Protein 7CSV (pdb70)

Secondary structure (DSSP, 8-state):
---------HHHHHIIIIIHHHT--HHHHHHHHTS-HHHHHHHHTTSSPPPHHHHHHHHHHHT--HHHHHHHHHHHHHHHHIIIIIHHHHHH-PPP--/-------HHHHHIIIIIHHHT--HHHHHHHHTS-HHHHHHHHTTSS---HHHHHHHHHHHT--HHHHHHHHHHHHHHHHHHHHHHHHHHH---GGG-

Solvent-accessible surface area: 10411 Å² total; per-residue (Å²): 162,113,134,59,73,210,56,87,6,0,0,59,42,0,68,62,102,24,9,128,121,83,136,23,55,43,38,35,0,2,158,22,0,118,31,66,38,79,29,0,61,42,0,13,158,64,122,109,29,6,59,16,47,9,0,12,25,0,5,85,19,10,91,40,68,21,42,75,0,21,62,37,28,6,68,58,29,5,0,50,16,29,77,78,63,0,114,96,0,57,151,43,2,145,45,38,176,106,172,28,105,203,62,77,6,0,0,62,41,1,67,57,100,22,11,134,117,77,138,24,58,31,42,33,0,1,165,26,0,119,30,68,40,79,27,2,46,46,2,3,142,66,138,119,35,7,62,16,38,7,0,14,26,1,5,81,20,17,105,41,68,23,43,75,0,20,63,42,29,6,75,58,30,14,3,50,18,17,54,78,73,1,149,96,0,54,151,52,2,94,24,35,111,74,169

Nearest PDB structures (foldseek):
  7csy-assembly1_A  TM=9.729E-01  e=1.820E-13  Pseudomonas aeruginosa PAO1
  6lb3-assembly2_B  TM=9.828E-01  e=5.283E-13  Pseudomonas aeruginosa PAO1
  6f8h-assembly2_C-3  TM=9.331E-01  e=4.931E-09  Pseudomonas putida
  6f8s-assembly1_C  TM=9.117E-01  e=4.931E-09  Pseudomonas putida
  3trb-assembly1_A  TM=9.508E-01  e=5.816E-08  Coxiella burnetii

B-factor: mean 18.98, std 7.93, range [6.44, 60.42]

InterPro domains:
  IPR001387 Cro/C1-type, helix-turn-helix domain [PF01381] (21-69)
  IPR001387 Cro/C1-type, helix-turn-helix domain [PS50943] (25-70)
  IPR001387 Cro/C1-type, helix-turn-helix domain [SM00530] (14-70)
  IPR010982 Lambda repressor-like, DNA-binding domain superfamily [G3DSA:1.10.260.40] (1-99)
  IPR010982 Lambda repressor-like, DNA-binding domain superfamily [SSF47413] (10-91)
  IPR013430 Toxin-antitoxin system, antidote protein, HigA [PTHR36924] (1-97)
  IPR013430 Toxin-antitoxin system, antidote protein, HigA [TIGR02607] (6-82)

Organism: Pseudomonas aeruginosa (strain ATCC 15692 / DSM 22644 / CIP 104116 / JCM 14847 / LMG 12228 / 1C / PRS 101 / PAO1) (NCBI:txid208964)

Foldseek 3Di:
DDDAADADQLLCCCVPVPCVVVVNDLCNLCVQLVHDSVVSVCRNVSNDAQDLSNLPSCCVVVVHHSVVRVVSRVSRVVRVVCVVCVVVVVVPDDDDDD/DAADADQLLNCCVPVPCVVVVNDLCNLCVQLVHDSVVSVCSNVSNDAQDLSNLPSVCVVVVHHSVVRVVSRVNNVVNNVCNVCVVVVVVPDDDPVND

Structure (mmCIF, N/CA/C/O backbone):
data_7CSV
#
_entry.id   7CSV
#
_cell.length_a   65.689
_cell.length_b   65.689
_cell.length_c   140.392
_cell.angle_alpha   90.000
_cell.angle_beta   90.000
_cell.angle_gamma   120.000
#
_symmetry.space_group_name_H-M   'P 65 2 2'
#
loop_
_entity.id
_entity.type
_entity.pdbx_description
1 polymer 'HTH cro/C1-type domain-containing protein'
2 water water
#
loop_
_atom_site.group_PDB
_atom_site.id
_atom_site.type_symbol
_atom_site.label_atom_id
_atom_site.label_alt_id
_atom_site.label_comp_id
_atom_site.label_asym_id
_atom_site.label_entity_id
_atom_site.label_seq_id
_atom_site.pdbx_PDB_ins_code
_atom_site.Cartn_x
_atom_site.Cartn_y
_atom_site.Cartn_z
_atom_site.occupancy
_atom_site.B_iso_or_equiv
_atom_site.auth_seq_id
_atom_site.auth_comp_id
_atom_site.auth_asym_id
_atom_site.auth_atom_id
_atom_site.pdbx_PDB_model_num
ATOM 1 N N . ALA A 1 2 ? -24.99249 5.32093 -26.03737 1.000 30.37127 2 ALA A N 1
ATOM 2 C CA . ALA A 1 2 ? -24.48182 4.25341 -25.18438 1.000 35.01985 2 ALA A CA 1
ATOM 3 C C . ALA A 1 2 ? -25.54374 3.83166 -24.16477 1.000 32.01957 2 ALA A C 1
ATOM 4 O O . ALA A 1 2 ? -26.20427 4.67337 -23.55415 1.000 34.79317 2 ALA A O 1
ATOM 6 N N . THR A 1 3 ? -25.70014 2.52383 -23.99333 1.000 29.88648 3 THR A N 1
ATOM 7 C CA . THR A 1 3 ? -26.75790 1.95329 -23.17298 1.000 30.66734 3 THR A CA 1
ATOM 8 C C . THR A 1 3 ? -26.28580 1.77899 -21.72614 1.000 28.49444 3 THR A C 1
ATOM 9 O O . THR A 1 3 ? -25.08810 1.70084 -21.44559 1.000 29.75489 3 THR A O 1
ATOM 13 N N . ASN A 1 4 ? -27.25046 1.75208 -20.80437 1.000 25.48485 4 ASN A N 1
ATOM 14 C CA . ASN A 1 4 ? -26.96267 1.51629 -19.39484 1.000 28.31696 4 ASN A CA 1
ATOM 15 C C . ASN A 1 4 ? -26.41695 0.10591 -19.17948 1.000 28.84597 4 ASN A C 1
ATOM 16 O O . ASN A 1 4 ? -26.56162 -0.78399 -20.02125 1.000 21.61917 4 ASN A O 1
ATOM 21 N N . GLY A 1 5 ? -25.78453 -0.09882 -18.02214 1.000 18.79332 5 GLY A N 1
ATOM 22 C CA . GLY A 1 5 ? -25.26740 -1.41886 -17.70974 1.000 17.57721 5 GLY A CA 1
ATOM 23 C C . GLY A 1 5 ? -25.05282 -1.56844 -16.22032 1.000 18.79988 5 GLY A C 1
ATOM 24 O O . GLY A 1 5 ? -25.09051 -0.59507 -15.46445 1.000 19.71758 5 GLY A O 1
ATOM 25 N N . MET A 1 6 ? -24.83796 -2.81309 -15.79804 1.000 16.30387 6 MET A N 1
ATOM 26 C CA . MET A 1 6 ? -24.58156 -3.13879 -14.39691 1.000 13.13701 6 MET A CA 1
ATOM 27 C C . MET A 1 6 ? -23.30982 -3.96357 -14.28663 1.000 14.32958 6 MET A C 1
ATOM 28 O O . MET A 1 6 ? -23.16694 -4.98511 -14.96761 1.000 20.14279 6 MET A O 1
ATOM 33 N N . ARG A 1 7 ? -22.39620 -3.53379 -13.42623 1.000 15.45325 7 ARG A N 1
ATOM 34 C CA . ARG A 1 7 ? -21.22742 -4.32856 -13.11719 1.000 17.10226 7 ARG A CA 1
ATOM 35 C C . ARG A 1 7 ? -21.29157 -4.73247 -11.64685 1.000 17.60023 7 ARG A C 1
ATOM 36 O O . ARG A 1 7 ? -21.54390 -3.87814 -10.78609 1.000 19.96052 7 ARG A O 1
ATOM 44 N N . PRO A 1 8 ? -21.09495 -6.00749 -11.32550 1.000 14.75219 8 PRO A N 1
ATOM 45 C CA . PRO A 1 8 ? -21.31624 -6.47411 -9.95064 1.000 14.60677 8 PRO A CA 1
ATOM 46 C C . PRO A 1 8 ? -20.16175 -6.14177 -9.01708 1.000 15.41288 8 PRO A C 1
ATOM 47 O O . PRO A 1 8 ? -18.98554 -6.25795 -9.36911 1.000 17.99940 8 PRO A O 1
ATOM 51 N N . ILE A 1 9 ? -20.51217 -5.72712 -7.80254 1.000 15.63518 9 ILE A N 1
ATOM 52 C CA . ILE A 1 9 ? -19.55630 -5.58160 -6.71570 1.000 17.58070 9 ILE A CA 1
ATOM 53 C C . ILE A 1 9 ? -20.02563 -6.48438 -5.59179 1.000 14.63502 9 ILE A C 1
ATOM 54 O O . ILE A 1 9 ? -21.08516 -6.24366 -5.00399 1.000 16.80559 9 ILE A O 1
ATOM 59 N N . HIS A 1 10 ? -19.24108 -7.50534 -5.28943 1.000 15.03095 10 HIS A N 1
ATOM 60 C CA . HIS A 1 10 ? -19.63932 -8.43528 -4.24367 1.000 16.66020 10 HIS A CA 1
ATOM 61 C C . HIS A 1 10 ? -19.57484 -7.77368 -2.86845 1.000 14.22909 10 HIS A C 1
ATOM 62 O O . HIS A 1 10 ? -18.63117 -7.03239 -2.57391 1.000 15.67182 10 HIS A O 1
ATOM 69 N N . PRO A 1 11 ? -20.56204 -8.02671 -2.00367 1.000 12.59902 11 PRO A N 1
ATOM 70 C CA . PRO A 1 11 ? -20.51205 -7.46789 -0.64676 1.000 13.14920 11 PRO A CA 1
ATOM 71 C C . PRO A 1 11 ? -19.24684 -7.82202 0.10313 1.000 13.55622 11 PRO A C 1
ATOM 72 O O . PRO A 1 11 ? -18.82036 -7.04882 0.96625 1.000 13.92378 11 PRO A O 1
ATOM 76 N N . GLY A 1 12 ? -18.65184 -8.98053 -0.17709 1.000 12.92886 12 GLY A N 1
ATOM 77 C CA . GLY A 1 12 ? -17.43721 -9.36571 0.52112 1.000 13.60413 12 GLY A CA 1
ATOM 78 C C . GLY A 1 12 ? -16.27544 -8.44428 0.22758 1.000 17.46161 12 GLY A C 1
ATOM 79 O O . GLY A 1 12 ? -15.38489 -8.27496 1.06278 1.000 15.38831 12 GLY A O 1
ATOM 80 N N . GLU A 1 13 ? -16.27566 -7.81974 -0.95055 1.000 14.83205 13 GLU A N 1
ATOM 81 C CA . GLU A 1 13 ? -15.24352 -6.83786 -1.25839 1.000 16.29119 13 GLU A CA 1
ATOM 82 C C . GLU A 1 13 ? -15.33294 -5.63413 -0.32797 1.000 15.81268 13 GLU A C 1
ATOM 83 O O . GLU A 1 13 ? -14.30856 -5.13270 0.15453 1.000 15.21105 13 GLU A O 1
ATOM 89 N N . ILE A 1 14 ? -16.55069 -5.15695 -0.06425 1.000 12.74606 14 ILE A N 1
ATOM 90 C CA . ILE A 1 14 ? -16.73433 -4.04783 0.86392 1.000 14.80936 14 ILE A CA 1
ATOM 91 C C . ILE A 1 14 ? -16.43058 -4.48423 2.29169 1.000 13.81746 14 ILE A C 1
ATOM 92 O O . ILE A 1 14 ? -15.85724 -3.71761 3.07812 1.000 13.59053 14 ILE A O 1
ATOM 97 N N . LEU A 1 15 ? -16.81065 -5.71360 2.65488 1.000 13.47608 15 LEU A N 1
ATOM 98 C CA . LEU A 1 15 ? -16.46703 -6.22333 3.98112 1.000 13.10023 15 LEU A CA 1
ATOM 99 C C . LEU A 1 15 ? -14.95605 -6.25036 4.17138 1.000 13.04584 15 LEU A C 1
ATOM 100 O O . LEU A 1 15 ? -14.43713 -5.77087 5.19266 1.000 12.78805 15 LEU A O 1
ATOM 105 N N . ARG A 1 16 ? -14.23706 -6.79497 3.17773 1.000 12.69726 16 ARG A N 1
ATOM 106 C CA . ARG A 1 16 ? -12.77708 -6.85490 3.22590 1.000 14.01124 16 ARG A CA 1
ATOM 107 C C . ARG A 1 16 ? -12.17877 -5.45764 3.34340 1.000 16.47380 16 ARG A C 1
ATOM 108 O O . ARG A 1 16 ? -11.35813 -5.19011 4.22244 1.000 14.78712 16 ARG A O 1
ATOM 116 N N . ASP A 1 17 ? -12.56572 -4.55807 2.43976 1.000 13.74364 17 ASP A N 1
ATOM 117 C CA . ASP A 1 17 ? -11.86025 -3.29172 2.27664 1.000 18.97100 17 ASP A CA 1
ATOM 118 C C . ASP A 1 17 ? -12.22451 -2.27665 3.35013 1.000 19.18014 17 ASP A C 1
ATOM 119 O O . ASP A 1 17 ? -11.34173 -1.57980 3.86053 1.000 22.16491 17 ASP A O 1
ATOM 124 N N . GLU A 1 18 ? -13.51505 -2.14159 3.68188 1.000 15.80849 18 GLU A N 1
ATOM 125 C CA . GLU A 1 18 ? -13.96254 -1.06550 4.55211 1.000 16.36755 18 GLU A CA 1
ATOM 126 C C . GLU A 1 18 ? -14.11529 -1.49146 5.99940 1.000 15.60467 18 GLU A C 1
ATOM 127 O O . GLU A 1 18 ? -14.36043 -0.63511 6.85616 1.000 16.23637 18 GLU A O 1
ATOM 133 N N . PHE A 1 19 ? -14.00465 -2.78386 6.28993 1.000 14.40822 19 PHE A N 1
ATOM 134 C CA . PHE A 1 19 ? -14.20089 -3.22712 7.66436 1.000 16.22239 19 PHE A CA 1
ATOM 135 C C . PHE A 1 19 ? -13.03988 -4.09082 8.14465 1.000 14.83477 19 PHE A C 1
ATOM 136 O O . PHE A 1 19 ? -12.38178 -3.73851 9.12911 1.000 19.02735 19 PHE A O 1
ATOM 144 N N . LEU A 1 20 ? -12.77146 -5.21323 7.47534 1.000 14.26344 20 LEU A N 1
ATOM 145 C CA . LEU A 1 20 ? -11.69855 -6.09563 7.93929 1.000 16.10444 20 LEU A CA 1
ATOM 146 C C . LEU A 1 20 ? -10.34504 -5.40214 7.87111 1.000 18.30200 20 LEU A C 1
ATOM 147 O O . LEU A 1 20 ? -9.56687 -5.43771 8.83192 1.000 21.67723 20 LEU A O 1
ATOM 152 N N . MET A 1 21 ? -10.04525 -4.75530 6.74072 1.000 18.32434 21 MET A N 1
ATOM 153 C CA . MET A 1 21 ? -8.77289 -4.05011 6.63266 1.000 19.18025 21 MET A CA 1
ATOM 154 C C . MET A 1 21 ? -8.76227 -2.77310 7.45931 1.000 20.87359 21 MET A C 1
ATOM 155 O O . MET A 1 21 ? -7.70339 -2.36035 7.94454 1.000 25.94245 21 MET A O 1
ATOM 160 N N . GLU A 1 22 ? -9.91656 -2.12657 7.61998 1.000 16.59663 22 GLU A N 1
ATOM 161 C CA . GLU A 1 22 ? -9.95786 -0.89045 8.38606 1.000 21.87672 22 GLU A CA 1
ATOM 162 C C . GLU A 1 22 ? -9.62687 -1.14830 9.84594 1.000 23.63385 22 GLU A C 1
ATOM 163 O O . GLU A 1 22 ? -8.85337 -0.40177 10.45320 1.000 29.59791 22 GLU A O 1
ATOM 169 N N . PHE A 1 23 ? -10.19092 -2.20724 10.42034 1.000 22.28213 23 PHE A N 1
ATOM 170 C CA . PHE A 1 23 ? -9.99156 -2.52136 11.82814 1.000 23.38834 23 PHE A CA 1
ATOM 171 C C . PHE A 1 23 ? -8.93603 -3.59259 12.06958 1.000 23.89494 23 PHE A C 1
ATOM 172 O O . PHE A 1 23 ? -8.75439 -4.00716 13.22180 1.000 27.37443 23 PHE A O 1
ATOM 180 N N . ASP A 1 24 ? -8.25535 -4.06233 11.02113 1.000 20.81696 24 ASP A N 1
ATOM 181 C CA . ASP A 1 24 ? -7.21927 -5.09554 11.13741 1.000 27.03830 24 ASP A CA 1
ATOM 182 C C . ASP A 1 24 ? -7.78496 -6.39374 11.71495 1.000 27.59448 24 ASP A C 1
ATOM 183 O O . ASP A 1 24 ? -7.16716 -7.04412 12.56060 1.000 30.93418 24 ASP A O 1
ATOM 188 N N . ILE A 1 25 ? -8.96802 -6.78226 11.25259 1.000 21.29121 25 ILE A N 1
ATOM 189 C CA . ILE A 1 25 ? -9.61363 -8.01601 11.68352 1.000 22.11867 25 ILE A CA 1
ATOM 190 C C . ILE A 1 25 ? -9.48156 -9.06048 10.58591 1.000 21.64225 25 ILE A C 1
ATOM 191 O O . ILE A 1 25 ? -9.82045 -8.80447 9.42275 1.000 21.62653 25 ILE A O 1
ATOM 196 N N . SER A 1 26 ? -9.00433 -10.24504 10.95449 1.000 20.28132 26 SER A N 1
ATOM 197 C CA . SER A 1 26 ? -8.97000 -11.35700 10.03142 1.000 18.55200 26 SER A CA 1
ATOM 198 C C . SER A 1 26 ? -10.37275 -11.93182 9.84416 1.000 18.08846 26 SER A C 1
ATOM 199 O O . SER A 1 26 ? -11.23602 -11.78286 10.71415 1.000 17.76687 26 SER A O 1
ATOM 202 N N . PRO A 1 27 ? -10.62328 -12.59911 8.71553 1.000 16.98037 27 PRO A N 1
ATOM 203 C CA . PRO A 1 27 ? -11.92943 -13.25321 8.54447 1.000 17.19003 27 PRO A CA 1
ATOM 204 C C . PRO A 1 27 ? -12.23603 -14.25196 9.64560 1.000 20.45718 27 PRO A C 1
ATOM 205 O O . PRO A 1 27 ? -13.38190 -14.32663 10.10787 1.000 15.63707 27 PRO A O 1
ATOM 209 N N . ALA A 1 28 ? -11.22814 -15.00907 10.09001 1.000 23.21694 28 ALA A N 1
ATOM 210 C CA . ALA A 1 28 ? -11.43417 -15.97341 11.16754 1.000 25.17532 28 ALA A CA 1
ATOM 211 C C . ALA A 1 28 ? -11.79108 -15.28284 12.47572 1.000 21.28262 28 ALA A C 1
ATOM 212 O O . ALA A 1 28 ? -12.67489 -15.75057 13.20803 1.000 24.10166 28 ALA A O 1
ATOM 214 N N . ALA A 1 29 ? -11.10748 -14.17877 12.79730 1.000 16.92356 29 ALA A N 1
ATOM 215 C CA . ALA A 1 29 ? -11.44019 -13.42216 13.99808 1.000 20.93015 29 ALA A CA 1
ATOM 216 C C . ALA A 1 29 ? -12.85074 -12.85858 13.91427 1.000 20.23181 29 ALA A C 1
ATOM 217 O O . ALA A 1 29 ? -13.55687 -12.77344 14.92754 1.000 20.33930 29 ALA A O 1
ATOM 219 N N . LEU A 1 30 ? -13.27754 -12.46224 12.70899 1.000 16.20685 30 LEU A N 1
ATOM 220 C CA . LEU A 1 30 ? -14.64923 -11.99939 12.54067 1.000 15.40894 30 LEU A CA 1
ATOM 221 C C . LEU A 1 30 ? -15.63855 -13.13486 12.75963 1.000 13.69767 30 LEU A C 1
ATOM 222 O O . LEU A 1 30 ? -16.66154 -12.94952 13.42647 1.000 15.19088 30 LEU A O 1
ATOM 227 N N . ALA A 1 31 ? -15.34526 -14.32495 12.22237 1.000 14.34156 31 ALA A N 1
ATOM 228 C CA . ALA A 1 31 ? -16.24804 -15.45653 12.41732 1.000 13.60528 31 ALA A CA 1
ATOM 229 C C . ALA A 1 31 ? -16.40854 -15.78725 13.89473 1.000 17.61559 31 ALA A C 1
ATOM 230 O O . ALA A 1 31 ? -17.52353 -16.04316 14.36305 1.000 15.12246 31 ALA A O 1
ATOM 232 N N . ARG A 1 32 ? -15.30445 -15.77150 14.64379 1.000 16.75319 32 ARG A N 1
ATOM 233 C CA . ARG A 1 32 ? -15.36751 -16.05789 16.07504 1.000 17.58060 32 ARG A CA 1
ATOM 234 C C . ARG A 1 32 ? -16.19949 -15.02228 16.81750 1.000 16.14698 32 ARG A C 1
ATOM 235 O O . ARG A 1 32 ? -16.88160 -15.35790 17.80202 1.000 17.50387 32 ARG A O 1
ATOM 243 N N . ALA A 1 33 ? -16.16117 -13.76580 16.36310 1.000 13.12056 33 ALA A N 1
ATOM 244 C CA . ALA A 1 33 ? -16.92056 -12.70662 17.01459 1.000 12.56387 33 ALA A CA 1
ATOM 245 C C . ALA A 1 33 ? -18.39424 -12.77996 16.66116 1.000 12.21924 33 ALA A C 1
ATOM 246 O O . ALA A 1 33 ? -19.25470 -12.46457 17.49088 1.000 12.73565 33 ALA A O 1
ATOM 248 N N . LEU A 1 34 ? -18.70945 -13.15991 15.42165 1.000 12.90831 34 LEU A N 1
ATOM 249 C CA . LEU A 1 34 ? -20.10526 -13.28920 15.03642 1.000 12.52053 34 LEU A CA 1
ATOM 250 C C . LEU A 1 34 ? -20.73792 -14.59413 15.49040 1.000 13.95672 34 LEU A C 1
ATOM 251 O O . LEU A 1 34 ? -21.95823 -14.74754 15.34406 1.000 14.35277 34 LEU A O 1
ATOM 256 N N . LYS A 1 35 ? -19.94436 -15.53674 16.00688 1.000 11.42268 35 LYS A N 1
ATOM 257 C CA . LYS A 1 35 ? -20.42860 -16.86148 16.38966 1.000 15.58357 35 LYS A CA 1
ATOM 258 C C . LYS A 1 35 ? -20.96457 -17.62191 15.17394 1.000 13.85986 35 LYS A C 1
ATOM 259 O O . LYS A 1 35 ? -22.02752 -18.24246 15.21073 1.000 17.07936 35 LYS A O 1
ATOM 265 N N . VAL A 1 36 ? -20.20497 -17.56616 14.08095 1.000 15.31074 36 VAL A N 1
ATOM 266 C CA . VAL A 1 36 ? -20.46998 -18.34472 12.87933 1.000 16.81205 36 VAL A CA 1
ATOM 267 C C . VAL A 1 36 ? -19.20621 -19.12018 12.53346 1.000 17.84328 36 VAL A C 1
ATOM 268 O O . VAL A 1 36 ? -18.10899 -18.81181 13.00749 1.000 20.64694 36 VAL A O 1
ATOM 272 N N . SER A 1 37 ? -19.37801 -20.15588 11.71706 1.000 18.05975 37 SER A N 1
ATOM 273 C CA . SER A 1 37 ? -18.23696 -20.94723 11.27772 1.000 20.75517 37 SER A CA 1
ATOM 274 C C . SER A 1 37 ? -17.31009 -20.10711 10.40954 1.000 25.70679 37 SER A C 1
ATOM 275 O O . SER A 1 37 ? -17.76137 -19.26262 9.63170 1.000 23.93427 37 SER A O 1
ATOM 278 N N . ALA A 1 38 ? -16.00396 -20.34046 10.54742 1.000 21.54520 38 ALA A N 1
ATOM 279 C CA . ALA A 1 38 ? -15.03792 -19.57708 9.76100 1.000 20.73233 38 ALA A CA 1
ATOM 280 C C . ALA A 1 38 ? -15.23916 -19.72409 8.25787 1.000 22.89661 38 ALA A C 1
ATOM 281 O O . ALA A 1 38 ? -15.09256 -18.71214 7.54905 1.000 20.60606 38 ALA A O 1
ATOM 283 N N . PRO A 1 39 ? -15.55850 -20.90402 7.70661 1.000 26.00751 39 PRO A N 1
ATOM 284 C CA . PRO A 1 39 ? -15.85768 -20.95579 6.26761 1.000 24.59692 39 PRO A CA 1
ATOM 285 C C . PRO A 1 39 ? -17.04031 -20.08839 5.86976 1.000 24.48744 39 PRO A C 1
ATOM 286 O O . PRO A 1 39 ? -17.08921 -19.62843 4.72265 1.000 25.37944 39 PRO A O 1
ATOM 290 N N . THR A 1 40 ? -17.98657 -19.83254 6.78064 1.000 21.69494 40 THR A N 1
ATOM 291 C CA . THR A 1 40 ? -19.08393 -18.92066 6.46200 1.000 22.07433 40 THR A CA 1
ATOM 292 C C . THR A 1 40 ? -18.54661 -17.54577 6.08140 1.000 20.34964 40 THR A C 1
ATOM 293 O O . THR A 1 40 ? -18.86768 -17.01229 5.01221 1.000 24.41801 40 THR A O 1
ATOM 297 N N . VAL A 1 41 ? -17.69332 -16.97168 6.92971 1.000 17.81433 41 VAL A N 1
ATOM 298 C CA . VAL A 1 41 ? -17.09192 -15.68396 6.60875 1.000 15.63238 41 VAL A CA 1
ATOM 299 C C . VAL A 1 41 ? -16.09247 -15.82907 5.46901 1.000 14.43832 41 VAL A C 1
ATOM 300 O O . VAL A 1 41 ? -15.98332 -14.95009 4.60524 1.000 15.86225 41 VAL A O 1
ATOM 304 N N . ASN A 1 42 ? -15.33444 -16.92899 5.45727 1.000 17.21848 42 ASN A N 1
ATOM 305 C CA . ASN A 1 42 ? -14.35364 -17.13340 4.39495 1.000 15.83527 42 ASN A CA 1
ATOM 306 C C . ASN A 1 42 ? -15.01864 -17.11730 3.02427 1.000 18.01643 42 ASN A C 1
ATOM 307 O O . ASN A 1 42 ? -14.49735 -16.50465 2.08588 1.000 18.93491 42 ASN A O 1
ATOM 312 N N . ASP A 1 43 ? -16.16372 -17.79530 2.88802 1.000 18.44044 43 ASP A N 1
ATOM 313 C CA . ASP A 1 43 ? -16.85677 -17.83134 1.59984 1.000 17.09793 43 ASP A CA 1
ATOM 314 C C . ASP A 1 43 ? -17.26132 -16.42839 1.14675 1.000 18.92224 43 ASP A C 1
ATOM 315 O O . ASP A 1 43 ? -17.15743 -16.09644 -0.03886 1.000 17.68296 43 ASP A O 1
ATOM 320 N N . ILE A 1 44 ? -17.73310 -15.59163 2.07421 1.000 12.20390 44 ILE A N 1
ATOM 321 C CA . ILE A 1 44 ? -18.19563 -14.25451 1.70526 1.000 14.40137 44 ILE A CA 1
ATOM 322 C C . ILE A 1 44 ? -17.02993 -13.39075 1.22957 1.000 16.71865 44 ILE A C 1
ATOM 323 O O . ILE A 1 44 ? -17.12007 -12.71769 0.20049 1.000 13.41343 44 ILE A O 1
ATOM 328 N N . VAL A 1 45 ? -15.92296 -13.37817 1.97696 1.000 14.03399 45 VAL A N 1
ATOM 329 C CA . VAL A 1 45 ? -14.81512 -12.51587 1.58250 1.000 15.79090 45 VAL A CA 1
ATOM 330 C C . VAL A 1 45 ? -14.15903 -13.02160 0.30957 1.000 16.86724 45 VAL A C 1
ATOM 331 O O . VAL A 1 45 ? -13.54725 -12.23557 -0.41585 1.000 19.23489 45 VAL A O 1
ATOM 335 N N . ARG A 1 46 ? -14.26690 -14.31546 0.02885 1.000 15.54043 46 ARG A N 1
ATOM 336 C CA . ARG A 1 46 ? -13.80224 -14.88171 -1.23255 1.000 13.91133 46 ARG A CA 1
ATOM 337 C C . ARG A 1 46 ? -14.80731 -14.69202 -2.35770 1.000 18.43611 46 ARG A C 1
ATOM 338 O O . ARG A 1 46 ? -14.54702 -15.14775 -3.48407 1.000 16.68366 46 ARG A O 1
ATOM 346 N N . GLU A 1 47 ? -15.94657 -14.04826 -2.07342 1.000 15.02035 47 GLU A N 1
ATOM 347 C CA . GLU A 1 47 ? -16.98239 -13.77642 -3.07518 1.000 14.22639 47 GLU A CA 1
ATOM 348 C C . GLU A 1 47 ? -17.60105 -15.06916 -3.61573 1.000 13.81590 47 GLU A C 1
ATOM 349 O O . GLU A 1 47 ? -18.00338 -15.14618 -4.78197 1.000 16.37936 47 GLU A O 1
ATOM 355 N N . GLN A 1 48 ? -17.70459 -16.07949 -2.74830 1.000 13.56028 48 GLN A N 1
ATOM 356 C CA . GLN A 1 48 ? -18.26542 -17.38666 -3.06504 1.000 15.02934 48 GLN A CA 1
ATOM 357 C C . GLN A 1 48 ? -19.57574 -17.63961 -2.34302 1.000 17.86657 48 GLN A C 1
ATOM 358 O O . GLN A 1 48 ? -20.09154 -18.76120 -2.38739 1.000 17.86618 48 GLN A O 1
ATOM 364 N N . ARG A 1 49 ? -20.11367 -16.63255 -1.66733 1.000 13.05098 49 ARG A N 1
ATOM 365 C CA . ARG A 1 49 ? -21.36940 -16.78410 -0.95438 1.000 14.50393 49 ARG A CA 1
ATOM 366 C C . ARG A 1 49 ? -21.91962 -15.39209 -0.70065 1.000 13.28208 49 ARG A C 1
ATOM 367 O O . ARG A 1 49 ? -21.15115 -14.45826 -0.46541 1.000 15.20253 49 ARG A O 1
ATOM 375 N N . GLY A 1 50 ? -23.24309 -15.25388 -0.77427 1.000 11.82280 50 GLY A N 1
ATOM 376 C CA . GLY A 1 50 ? -23.86403 -13.97883 -0.46738 1.000 14.37419 50 GLY A CA 1
ATOM 377 C C . GLY A 1 50 ? -24.13775 -13.78871 1.01634 1.000 15.36565 50 GLY A C 1
ATOM 378 O O . GLY A 1 50 ? -23.95195 -14.69230 1.83832 1.000 13.83797 50 GLY A O 1
ATOM 379 N N . ILE A 1 51 ? -24.57985 -12.57504 1.34881 1.000 11.19903 51 ILE A N 1
ATOM 380 C CA . ILE A 1 51 ? -24.99217 -12.22250 2.70739 1.000 11.31367 51 ILE A CA 1
ATOM 381 C C . ILE A 1 51 ? -26.43745 -12.64788 2.90418 1.000 10.97100 51 ILE A C 1
ATOM 382 O O . ILE A 1 51 ? -27.34074 -12.13946 2.22921 1.000 10.88577 51 ILE A O 1
ATOM 387 N N . SER A 1 52 ? -26.66038 -13.56173 3.83965 1.000 10.79713 52 SER A N 1
ATOM 388 C CA . SER A 1 52 ? -28.00451 -13.92037 4.25126 1.000 10.07010 52 SER A CA 1
ATOM 389 C C . SER A 1 52 ? -28.56324 -12.87877 5.22319 1.000 12.73717 52 SER A C 1
ATOM 390 O O . SER A 1 52 ? -27.83245 -12.07516 5.80862 1.000 8.68344 52 SER A O 1
ATOM 393 N N . ALA A 1 53 ? -29.88360 -12.92572 5.41647 1.000 9.73559 53 ALA A N 1
ATOM 394 C CA . ALA A 1 53 ? -30.51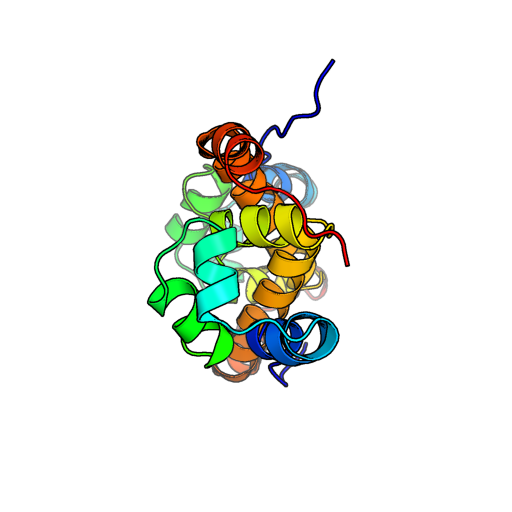057 -12.02648 6.38132 1.000 9.28056 53 ALA A CA 1
ATOM 395 C C . ALA A 1 53 ? -29.90088 -12.19928 7.76050 1.000 10.09692 53 ALA A C 1
ATOM 396 O O . ALA A 1 53 ? -29.61330 -11.21266 8.44157 1.000 9.52122 53 ALA A O 1
ATOM 398 N N . ASP A 1 54 ? -29.71524 -13.44985 8.19125 1.000 10.15541 54 ASP A N 1
ATOM 399 C CA . ASP A 1 54 ? -29.14042 -13.70253 9.51042 1.000 11.23028 54 ASP A CA 1
ATOM 400 C C . ASP A 1 54 ? -27.74062 -13.11618 9.59750 1.000 9.26538 54 ASP A C 1
ATOM 401 O O . ASP A 1 54 ? -27.40330 -12.44681 10.57532 1.000 10.26155 54 ASP A O 1
ATOM 406 N N . MET A 1 55 ? -26.94401 -13.28285 8.53381 1.000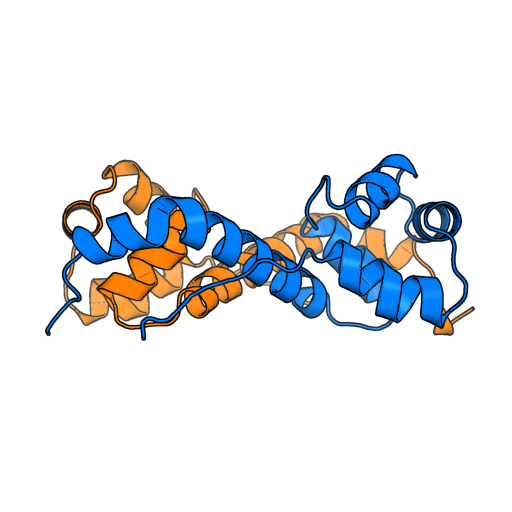 8.87172 55 MET A N 1
ATOM 407 C CA . MET A 1 55 ? -25.59069 -12.73444 8.52939 1.000 10.11226 55 MET A CA 1
ATOM 408 C C . MET A 1 55 ? -25.60286 -11.21286 8.52091 1.000 9.20378 55 MET A C 1
ATOM 409 O O . MET A 1 55 ? -24.71727 -10.58334 9.10472 1.000 11.12349 55 MET A O 1
ATOM 414 N N . ALA A 1 56 ? -26.57728 -10.60290 7.83341 1.000 9.53953 56 ALA A N 1
ATOM 415 C CA . ALA A 1 56 ? -26.66991 -9.14549 7.81488 1.000 6.55601 56 ALA A CA 1
ATOM 416 C C . ALA A 1 56 ? -26.95831 -8.59582 9.19716 1.000 9.70287 56 ALA A C 1
ATOM 417 O O . ALA A 1 56 ? -26.44629 -7.53428 9.57647 1.000 10.31972 56 ALA A O 1
ATOM 419 N N . ILE A 1 57 ? -27.81420 -9.28223 9.94871 1.000 8.34271 57 ILE A N 1
ATOM 420 C CA . ILE A 1 57 ? -28.08416 -8.85203 11.32174 1.000 9.47462 57 ILE A CA 1
ATOM 421 C C . ILE A 1 57 ? -26.82599 -8.98095 12.17758 1.000 9.96480 57 ILE A C 1
ATOM 422 O O . ILE A 1 57 ? -26.50839 -8.08840 12.97530 1.000 9.86634 57 ILE A O 1
ATOM 427 N N . ARG A 1 58 ? -26.07099 -10.07017 12.00154 1.000 8.92284 58 ARG A N 1
ATOM 428 C CA . ARG A 1 58 ? -24.83309 -10.25001 12.75625 1.000 9.48418 58 ARG A CA 1
ATOM 429 C C . ARG A 1 58 ? -23.80950 -9.17659 12.41146 1.000 8.95485 58 ARG A C 1
ATOM 430 O O . ARG A 1 58 ? -23.18358 -8.59598 13.30195 1.000 9.16145 58 ARG A O 1
ATOM 438 N N . LEU A 1 59 ? -23.62329 -8.89199 11.12173 1.000 8.54866 59 LEU A N 1
ATOM 439 C CA . LEU A 1 59 ? -22.65059 -7.88013 10.73239 1.000 8.95339 59 LEU A CA 1
ATOM 440 C C . LEU A 1 59 ? -23.07479 -6.49766 11.19773 1.000 12.25738 59 LEU A C 1
ATOM 441 O O . LEU A 1 59 ? -22.23802 -5.69842 11.63599 1.000 14.03497 59 LEU A O 1
ATOM 446 N N . GLY A 1 60 ? -24.36649 -6.18583 11.09185 1.000 10.24909 60 GLY A N 1
ATOM 447 C CA . GLY A 1 60 ? -24.83932 -4.90691 11.59844 1.000 10.21952 60 GLY A CA 1
ATOM 448 C C . GLY A 1 60 ? -24.57371 -4.76129 13.08335 1.000 12.16936 60 GLY A C 1
ATOM 449 O O . GLY A 1 60 ? -24.09689 -3.72091 13.54005 1.000 12.74807 60 GLY A O 1
ATOM 450 N N . ARG A 1 61 ? -24.87409 -5.81721 13.85393 1.000 11.85423 61 ARG A N 1
ATOM 451 C CA . ARG A 1 61 ? -24.61890 -5.80688 15.29085 1.000 12.82064 61 ARG A CA 1
ATOM 452 C C . ARG A 1 61 ? -23.13928 -5.61499 15.59290 1.000 12.98030 61 ARG A C 1
ATOM 453 O O . ARG A 1 61 ? -22.76927 -4.84240 16.48722 1.000 15.11693 61 ARG A O 1
ATOM 461 N N . TYR A 1 62 ? -22.27695 -6.32168 14.87111 1.000 9.95939 62 TYR A N 1
ATOM 462 C CA . TYR A 1 62 ? -20.85528 -6.27936 15.19054 1.000 12.67580 62 TYR A CA 1
ATOM 463 C C . TYR A 1 62 ? -20.23718 -4.94233 14.80041 1.000 12.65818 62 TYR A C 1
ATOM 464 O O . TYR A 1 62 ? -19.45965 -4.35989 15.56145 1.000 13.80702 62 TYR A O 1
ATOM 473 N N . PHE A 1 63 ? -20.55159 -4.44741 13.60598 1.000 9.76776 63 PHE A N 1
ATOM 474 C CA . PHE A 1 63 ? -19.86343 -3.28124 13.06962 1.000 13.45801 63 PHE A CA 1
ATOM 475 C C . PHE A 1 63 ? -20.63183 -1.96827 13.22189 1.000 14.68623 63 PHE A C 1
ATOM 476 O O . PHE A 1 63 ? -20.23371 -0.97174 12.61253 1.000 15.20700 63 PHE A O 1
ATOM 484 N N . ASP A 1 64 ? -21.70891 -1.93139 14.01007 1.000 11.42301 64 ASP A N 1
ATOM 485 C CA . ASP A 1 64 ? -22.50663 -0.71335 14.18137 1.000 11.65317 64 ASP A CA 1
ATOM 486 C C . ASP A 1 64 ? -23.04701 -0.18914 12.84573 1.000 12.75162 64 ASP A C 1
ATOM 487 O O . ASP A 1 64 ? -22.85240 0.97020 12.48315 1.000 12.20651 64 ASP A O 1
ATOM 492 N N . THR A 1 65 ? -23.70862 -1.05772 12.09517 1.000 11.29552 65 THR A N 1
ATOM 493 C CA . THR A 1 65 ? -24.44099 -0.63182 10.90861 1.000 12.43868 65 THR A CA 1
ATOM 494 C C . THR A 1 65 ? -25.86366 -1.15405 11.01133 1.000 13.58884 65 THR A C 1
ATOM 495 O O . THR A 1 65 ? -26.17524 -1.99998 11.85140 1.000 12.43075 65 THR A O 1
ATOM 499 N N . SER A 1 66 ? -26.73392 -0.66448 10.13244 1.000 11.87633 66 SER A N 1
ATOM 500 C CA . SER A 1 66 ? -28.00375 -1.34980 9.98361 1.000 9.70540 66 SER A CA 1
ATOM 501 C C . SER A 1 66 ? -27.77513 -2.69159 9.29380 1.000 12.12542 66 SER A C 1
ATOM 502 O O . SER A 1 66 ? -26.77433 -2.90302 8.60236 1.000 9.42557 66 SER A O 1
ATOM 505 N N . ALA A 1 67 ? -28.71298 -3.61435 9.49874 1.000 10.00140 67 ALA A N 1
ATOM 506 C CA . ALA A 1 67 ? -28.65877 -4.85389 8.73832 1.000 9.51956 67 ALA A CA 1
ATOM 507 C C . ALA A 1 67 ? -28.96802 -4.60156 7.27098 1.000 9.93007 67 ALA A C 1
ATOM 508 O O . ALA A 1 67 ? -28.41927 -5.28043 6.39785 1.000 10.27387 67 ALA A O 1
ATOM 510 N N . GLN A 1 68 ? -29.80708 -3.60236 6.98946 1.000 9.90093 68 GLN A N 1
ATOM 511 C CA . GLN A 1 68 ? -30.15688 -3.27623 5.61112 1.000 11.04072 68 GLN A CA 1
ATOM 512 C C . GLN A 1 68 ? -28.95512 -2.80578 4.81031 1.000 9.88124 68 GLN A C 1
ATOM 513 O O . GLN A 1 68 ? -28.92352 -2.99477 3.59078 1.000 11.63628 68 GLN A O 1
ATOM 519 N N . PHE A 1 69 ? -27.98614 -2.15497 5.46042 1.000 10.38831 69 PHE A N 1
ATOM 520 C CA . PHE A 1 69 ? -26.75894 -1.76412 4.76751 1.000 11.59036 69 PHE A CA 1
ATOM 521 C C . PHE A 1 69 ? -26.16844 -2.95071 4.02128 1.000 10.45137 69 PHE A C 1
ATOM 522 O O . PHE A 1 69 ? -25.85841 -2.86034 2.82710 1.000 10.34669 69 PHE A O 1
ATOM 530 N N . TRP A 1 70 ? -26.04740 -4.09115 4.70986 1.000 7.99216 70 TRP A N 1
ATOM 531 C CA . TRP A 1 70 ? -25.47739 -5.28330 4.09256 1.000 8.25851 70 TRP A CA 1
ATOM 532 C C . TRP A 1 70 ? -26.42736 -5.90147 3.08644 1.000 8.28933 70 TRP A C 1
ATOM 533 O O . TRP A 1 70 ? -25.98749 -6.38695 2.04277 1.000 10.93310 70 TRP A O 1
ATOM 544 N N . MET A 1 71 ? -27.72802 -5.91009 3.38427 1.000 8.72138 71 MET A N 1
ATOM 545 C CA . MET A 1 71 ? -28.66400 -6.50487 2.44048 1.000 8.32993 71 MET A CA 1
ATOM 546 C C . MET A 1 71 ? -28.76750 -5.65985 1.18699 1.000 9.71369 71 MET A C 1
ATOM 547 O O . MET A 1 71 ? -29.02503 -6.19858 0.10708 1.000 9.99231 71 MET A O 1
ATOM 552 N N . ASN A 1 72 ? -28.58367 -4.34213 1.31745 1.000 9.75613 72 ASN A N 1
ATOM 553 C CA . ASN A 1 72 ? -28.60772 -3.48047 0.13522 1.000 11.46198 72 ASN A CA 1
ATOM 554 C C . ASN A 1 72 ? -27.39852 -3.74384 -0.75172 1.000 11.93285 72 ASN A C 1
ATOM 555 O O . ASN A 1 72 ? -27.51161 -3.73795 -1.98369 1.000 11.85040 72 ASN A O 1
ATOM 560 N N . LEU A 1 73 ? -26.22685 -3.98660 -0.14808 1.000 12.37545 73 LEU A N 1
ATOM 561 C CA . LEU A 1 73 ? -25.06662 -4.36313 -0.95315 1.000 12.63960 73 LEU A CA 1
ATOM 562 C C . LEU A 1 73 ? -25.30821 -5.69332 -1.64821 1.000 11.30004 73 LEU A C 1
ATOM 563 O O . LEU A 1 73 ? -24.95444 -5.87164 -2.82172 1.000 11.89452 73 LEU A O 1
ATOM 568 N N . GLN A 1 74 ? -25.92819 -6.63361 -0.93817 1.000 9.28076 74 GLN A N 1
ATOM 569 C CA . GLN A 1 74 ? -26.21929 -7.93462 -1.52186 1.000 9.76452 74 GLN A CA 1
ATOM 570 C C . GLN A 1 74 ? -27.20577 -7.81106 -2.67318 1.000 9.34230 74 GLN A C 1
ATOM 571 O O . GLN A 1 74 ? -27.01955 -8.42784 -3.72997 1.000 12.72808 74 GLN A O 1
ATOM 577 N N . SER A 1 75 ? -28.26706 -7.02916 -2.48595 1.000 9.49387 75 SER A N 1
ATOM 578 C CA . SER A 1 75 ? -29.25295 -6.89966 -3.55100 1.000 10.87208 75 SER A CA 1
ATOM 579 C C . SER A 1 75 ? -28.63884 -6.25233 -4.78307 1.000 12.85869 75 SER A C 1
ATOM 580 O O . SER A 1 75 ? -28.94313 -6.64706 -5.91894 1.000 11.76651 75 SER A O 1
ATOM 583 N N . GLU A 1 76 ? -27.77460 -5.24977 -4.59121 1.000 9.40067 76 GLU A N 1
ATOM 584 C CA . GLU A 1 76 ? -27.12240 -4.66124 -5.76086 1.000 9.88018 76 GLU A CA 1
ATOM 585 C C . GLU A 1 76 ? -26.32442 -5.71279 -6.52182 1.000 12.53537 76 GLU A C 1
ATOM 586 O O . GLU A 1 76 ? -26.40922 -5.78903 -7.75261 1.000 10.27956 76 GLU A O 1
ATOM 592 N N . TYR A 1 77 ? -25.57318 -6.55668 -5.80005 1.000 10.46372 77 TYR A N 1
ATOM 593 C CA . TYR A 1 77 ? -24.78131 -7.60299 -6.44476 1.000 12.00134 77 TYR A CA 1
ATOM 594 C C . TYR A 1 77 ? -25.67558 -8.59531 -7.17617 1.000 10.29083 77 TYR A C 1
ATOM 595 O O . TYR A 1 77 ? -25.41778 -8.95414 -8.33467 1.000 10.60952 77 TYR A O 1
ATOM 604 N N . SER A 1 78 ? -26.73279 -9.06036 -6.50734 1.000 9.03970 78 SER A N 1
ATOM 605 C CA . SER A 1 78 ? -27.62795 -10.02605 -7.14235 1.000 11.14925 78 SER A CA 1
ATOM 606 C C . SER A 1 78 ? -28.32040 -9.41712 -8.35265 1.000 10.49186 78 SER A C 1
ATOM 607 O O . SER A 1 78 ? -28.51898 -10.09201 -9.37263 1.000 11.52768 78 SER A O 1
ATOM 610 N N . LEU A 1 79 ? -28.70773 -8.14336 -8.25614 1.000 10.63666 79 LEU A N 1
ATOM 611 C CA . LEU A 1 79 ? -29.33361 -7.50259 -9.41060 1.000 10.52911 79 LEU A CA 1
ATOM 612 C C . LEU A 1 79 ? -28.35099 -7.35977 -10.55653 1.000 11.05365 79 LEU A C 1
ATOM 613 O O . LEU A 1 79 ? -28.71928 -7.55137 -11.72632 1.000 11.65557 79 LEU A O 1
ATOM 618 N N . ALA A 1 80 ? -27.09795 -7.01420 -10.25292 1.000 9.32320 80 ALA A N 1
ATOM 619 C CA . ALA A 1 80 ? -26.12422 -6.82431 -11.33001 1.000 11.64576 80 ALA A CA 1
ATOM 620 C C . ALA A 1 80 ? -25.88253 -8.12676 -12.08304 1.000 10.50387 80 ALA A C 1
ATOM 621 O O . ALA A 1 80 ? -25.86125 -8.15735 -13.32028 1.000 11.78589 80 ALA A O 1
ATOM 623 N N . THR 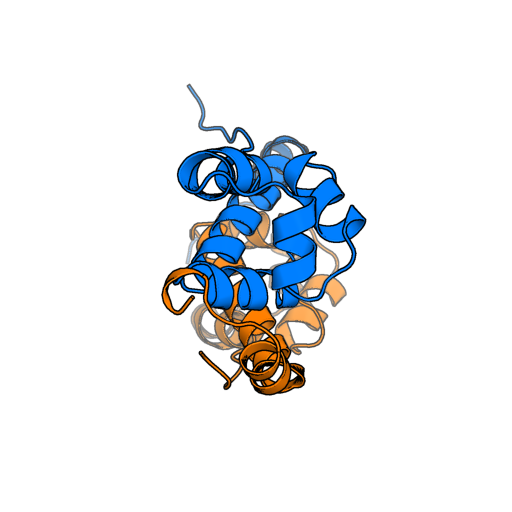A 1 81 ? -25.68918 -9.22299 -11.34862 1.000 11.36952 81 THR A N 1
ATOM 624 C CA . THR A 1 81 ? -25.44353 -10.50161 -12.00230 1.000 11.53113 81 THR A CA 1
ATOM 625 C C . THR A 1 81 ? -26.66299 -10.95351 -12.79408 1.000 14.90717 81 THR A C 1
ATOM 626 O O . THR A 1 81 ? -26.53349 -11.41923 -13.93384 1.000 13.42373 81 THR A O 1
ATOM 630 N N . ALA A 1 82 ? -27.85582 -10.80161 -12.21215 1.000 12.65454 82 ALA A N 1
ATOM 631 C CA . ALA A 1 82 ? -29.09193 -11.13447 -12.91601 1.000 12.72566 82 ALA A CA 1
ATOM 632 C C . ALA A 1 82 ? -29.26844 -10.27673 -14.15489 1.000 14.27332 82 ALA A C 1
ATOM 633 O O . ALA A 1 82 ? -29.70887 -10.77152 -15.20136 1.000 15.24850 82 ALA A O 1
ATOM 635 N N . TYR A 1 83 ? -28.93949 -8.98481 -14.05488 1.000 10.60689 83 TYR A N 1
ATOM 636 C CA . TYR A 1 83 ? -29.08569 -8.10693 -15.21184 1.000 11.63990 83 TYR A CA 1
ATOM 637 C C . TYR A 1 83 ? -28.12120 -8.49702 -16.32164 1.000 15.37221 83 TYR A C 1
ATOM 638 O O . TYR A 1 83 ? -28.49484 -8.50899 -17.50222 1.000 14.43770 83 TYR A O 1
ATOM 647 N N . ALA A 1 84 ? -26.86690 -8.77914 -15.97252 1.000 11.76131 84 ALA A N 1
ATOM 648 C CA . ALA A 1 84 ? -25.89883 -9.13265 -17.00884 1.000 16.22843 84 ALA A CA 1
ATOM 649 C C . ALA A 1 84 ? -26.29946 -10.41352 -17.71825 1.000 16.63033 84 ALA A C 1
ATOM 650 O O . ALA A 1 84 ? -25.98888 -10.59381 -18.90389 1.000 17.63661 84 ALA A O 1
ATOM 652 N N . ALA A 1 85 ? -27.00263 -11.29926 -17.01839 1.000 16.70566 85 ALA A N 1
ATOM 653 C CA . ALA A 1 85 ? -27.42294 -12.57367 -17.59018 1.000 17.40514 85 ALA A CA 1
ATOM 654 C C . ALA A 1 85 ? -28.71027 -12.44214 -18.40388 1.000 21.18335 85 ALA A C 1
ATOM 655 O O . ALA A 1 85 ? -28.76023 -12.87425 -19.55957 1.000 19.97144 85 ALA A O 1
ATOM 657 N N . ASN A 1 86 ? -29.76793 -11.86098 -17.82611 1.000 17.56935 86 ASN A N 1
ATOM 658 C CA . ASN A 1 86 ? -31.08522 -11.88759 -18.46863 1.000 17.24522 86 ASN A CA 1
ATOM 659 C C . ASN A 1 86 ? -31.70204 -10.51264 -18.70106 1.000 18.31130 86 ASN A C 1
ATOM 660 O O . ASN A 1 86 ? -32.81532 -10.44036 -19.25022 1.000 15.36816 86 ASN A O 1
ATOM 665 N N . GLY A 1 87 ? -31.01175 -9.43020 -18.31971 1.000 13.15982 87 GLY A N 1
ATOM 666 C CA . GLY A 1 87 ? -31.61541 -8.10620 -18.35967 1.000 15.26520 87 GLY A CA 1
ATOM 667 C C . GLY A 1 87 ? -31.96911 -7.64499 -19.76276 1.000 14.08596 87 GLY A C 1
ATOM 668 O O . GLY A 1 87 ? -33.01869 -7.03903 -19.97648 1.000 15.73162 87 GLY A O 1
ATOM 669 N N . LYS A 1 88 ? -31.09859 -7.90761 -20.73466 1.000 13.80889 88 LYS A N 1
ATOM 670 C CA . LYS A 1 88 ? -31.41484 -7.48087 -22.09800 1.000 15.47645 88 LYS A CA 1
ATOM 671 C C . LYS A 1 88 ? -32.63005 -8.21609 -22.64555 1.000 16.60979 88 LYS A C 1
ATOM 672 O O . LYS A 1 88 ? -33.47896 -7.60544 -23.31176 1.000 17.36448 88 LYS A O 1
ATOM 678 N N . GLN A 1 89 ? -32.71878 -9.52731 -22.40131 1.000 13.55961 89 GLN A N 1
ATOM 679 C CA . GLN A 1 89 ? -33.89681 -10.28778 -22.81505 1.000 17.87815 89 GLN A CA 1
ATOM 680 C C . GLN A 1 89 ? -35.14670 -9.80266 -22.09635 1.000 18.63993 89 GLN A C 1
ATOM 681 O O . GLN A 1 89 ? -36.21275 -9.67695 -22.70673 1.000 16.41295 89 GLN A O 1
ATOM 687 N N . ILE A 1 90 ? -35.03538 -9.53191 -20.79269 1.000 14.88405 90 ILE A N 1
ATOM 688 C CA . ILE A 1 90 ? -36.18103 -9.03852 -20.03271 1.000 15.98152 90 ILE A CA 1
ATOM 689 C C . ILE A 1 90 ? -36.69544 -7.73980 -20.63588 1.000 16.43908 90 ILE A C 1
ATOM 690 O O . ILE A 1 90 ? -37.90305 -7.55947 -20.83572 1.000 19.86120 90 ILE A O 1
ATOM 695 N N . GLU A 1 91 ? -35.78692 -6.81551 -20.94344 1.000 15.54479 91 GLU A N 1
ATOM 696 C CA . GLU A 1 91 ? -36.20665 -5.55715 -21.54523 1.000 18.50185 91 GLU A CA 1
ATOM 697 C C . GLU A 1 91 ? -36.75394 -5.76480 -22.94730 1.000 20.57249 91 GLU A C 1
ATOM 698 O O . GLU A 1 91 ? -37.64536 -5.02061 -23.37856 1.000 22.45740 91 GLU A O 1
ATOM 704 N N . HIS A 1 92 ? -36.25457 -6.78128 -23.65478 1.000 17.45051 92 HIS A N 1
ATOM 705 C CA . HIS A 1 92 ? -36.74987 -7.09196 -24.99190 1.000 16.91745 92 HIS A CA 1
ATOM 706 C C . HIS A 1 92 ? -38.16959 -7.64395 -24.96847 1.000 18.72449 92 HIS A C 1
ATOM 707 O O . HIS A 1 92 ? -38.93871 -7.39858 -25.90695 1.000 20.15785 92 HIS A O 1
ATOM 714 N N . GLU A 1 93 ? -38.54334 -8.39291 -23.93172 1.000 13.31626 93 GLU A N 1
ATOM 715 C CA . GLU A 1 93 ? -39.81346 -9.10251 -23.96862 1.000 15.48860 93 GLU A CA 1
ATOM 716 C C . GLU A 1 93 ? -40.90400 -8.49429 -23.10454 1.000 15.53056 93 GLU A C 1
ATOM 717 O O . GLU A 1 93 ? -42.05633 -8.91615 -23.22493 1.000 14.97707 93 GLU A O 1
ATOM 723 N N . ILE A 1 94 ? -40.58923 -7.53247 -22.23828 1.000 12.19385 94 ILE A N 1
ATOM 724 C CA . ILE A 1 94 ? -41.59415 -6.89753 -21.39304 1.000 13.48467 94 ILE A CA 1
ATOM 725 C C . ILE A 1 94 ? -41.82056 -5.47924 -21.89259 1.000 13.46962 94 ILE A C 1
ATOM 726 O O . ILE A 1 94 ? -40.87915 -4.68037 -21.96898 1.000 18.40784 94 ILE A O 1
ATOM 731 N N . GLU A 1 95 ? -43.06778 -5.17677 -22.25208 1.000 15.44954 95 GLU A N 1
ATOM 732 C CA . GLU A 1 95 ? -43.45541 -3.83668 -22.66709 1.000 15.78444 95 GLU A CA 1
ATOM 733 C C . GLU A 1 95 ? -43.94721 -3.07593 -21.44809 1.000 15.70201 95 GLU A C 1
ATOM 734 O O . GLU A 1 95 ? -44.92734 -3.50838 -20.82549 1.000 18.74853 95 GLU A O 1
ATOM 740 N N . PRO A 1 96 ? -43.30778 -1.97119 -21.05930 1.000 14.57445 96 PRO A N 1
ATOM 741 C CA . PRO A 1 96 ? -43.73258 -1.27209 -19.83663 1.000 14.70897 96 PRO A CA 1
ATOM 742 C C . PRO A 1 96 ? -45.19306 -0.86007 -19.89437 1.000 20.04915 96 PRO A C 1
ATOM 743 O O . PRO A 1 96 ? -45.72692 -0.52215 -20.95129 1.000 17.29412 96 PRO A O 1
ATOM 747 N N . LEU A 1 97 ? -45.83840 -0.89987 -18.73306 1.000 15.77714 97 LEU A N 1
ATOM 748 C CA . LEU A 1 97 ? -47.25087 -0.56480 -18.64070 1.000 21.95227 97 LEU A CA 1
ATOM 749 C C . LEU A 1 97 ? -47.47675 0.90404 -18.95697 1.000 24.93219 97 LEU A C 1
ATOM 750 O O . LEU A 1 97 ? -46.77338 1.77854 -18.44612 1.000 21.52915 97 LEU A O 1
ATOM 755 N N . LEU A 1 98 ? -48.47254 1.17417 -19.79453 1.000 28.99001 98 LEU A N 1
ATOM 756 C CA . LEU A 1 98 ? -48.97017 2.52578 -20.01514 1.000 28.52945 98 LEU A CA 1
ATOM 757 C C . LEU A 1 98 ? -50.41664 2.56935 -19.53940 1.000 34.31375 98 LEU A C 1
ATOM 758 O O . LEU A 1 98 ? -51.27981 1.89041 -20.10626 1.000 32.92916 98 LEU A O 1
ATOM 763 N N . ALA A 1 99 ? -50.67389 3.33985 -18.48794 1.000 36.08073 99 ALA A N 1
ATOM 764 C CA . ALA A 1 99 ? -52.00240 3.37519 -17.88023 1.000 34.66422 99 ALA A CA 1
ATOM 765 C C . ALA A 1 99 ? -52.27871 4.73829 -17.26082 1.000 35.51346 99 ALA A C 1
ATOM 766 O O . ALA A 1 99 ? -51.90172 5.76823 -17.82334 1.000 42.67176 99 ALA A O 1
ATOM 768 N N . ASN B 1 4 ? -33.14167 -2.41088 14.88991 1.000 43.30581 4 ASN B N 1
ATOM 769 C CA . ASN B 1 4 ? -33.94194 -3.61423 14.69292 1.000 38.35089 4 ASN B CA 1
ATOM 770 C C . ASN B 1 4 ? -35.17039 -3.42105 13.79130 1.000 40.54535 4 ASN B C 1
ATOM 771 O O . ASN B 1 4 ? -35.23286 -2.49079 12.98011 1.000 41.68477 4 ASN B O 1
ATOM 776 N N . GLY B 1 5 ? -36.14453 -4.32049 13.93728 1.000 40.48090 5 GLY B N 1
ATOM 777 C CA . GLY B 1 5 ? -37.29602 -4.34062 13.05651 1.000 37.54932 5 GLY B CA 1
ATOM 778 C C . GLY B 1 5 ? -37.94075 -5.70632 12.97710 1.000 35.90455 5 GLY B C 1
ATOM 779 O O . GLY B 1 5 ? -37.33749 -6.65789 12.47730 1.000 35.02480 5 GLY B O 1
ATOM 780 N N . MET B 1 6 ? -39.18836 -5.79997 13.43300 1.000 29.80170 6 MET B N 1
ATOM 781 C CA . MET B 1 6 ? -39.82727 -7.08449 13.68710 1.000 32.91165 6 MET B CA 1
ATOM 782 C C . MET B 1 6 ? -41.14752 -7.30383 12.96063 1.000 27.30958 6 MET B C 1
ATOM 783 O O . MET B 1 6 ? -41.61643 -8.44977 12.92802 1.000 27.02603 6 MET B O 1
ATOM 788 N N . ARG B 1 7 ? -41.77624 -6.26533 12.39870 1.000 22.14942 7 ARG B N 1
ATOM 789 C CA . ARG B 1 7 ? -43.10262 -6.42974 11.82038 1.000 23.01133 7 ARG B CA 1
ATOM 790 C C . ARG B 1 7 ? -42.96302 -6.62624 10.31720 1.000 21.27354 7 ARG B C 1
ATOM 791 O O . ARG B 1 7 ? -42.60052 -5.67555 9.60715 1.000 24.46741 7 ARG B O 1
ATOM 799 N N . PRO B 1 8 ? -43.19753 -7.82628 9.78845 1.000 20.08753 8 PRO B N 1
ATOM 800 C CA . PRO B 1 8 ? -42.90797 -8.06152 8.36859 1.000 16.68608 8 PRO B CA 1
ATOM 801 C C . PRO B 1 8 ? -44.04680 -7.58050 7.47938 1.000 18.58174 8 PRO B C 1
ATOM 802 O O . PRO B 1 8 ? -45.22164 -7.82559 7.75828 1.000 22.24769 8 PRO B O 1
ATOM 806 N N . ILE B 1 9 ? -43.68189 -6.87980 6.41023 1.000 16.60593 9 ILE B N 1
ATOM 807 C CA . ILE B 1 9 ? -44.59871 -6.50713 5.33866 1.000 16.47368 9 ILE B CA 1
ATOM 808 C C . ILE B 1 9 ? -44.10845 -7.22362 4.09747 1.000 16.26979 9 ILE B C 1
ATOM 809 O O . ILE B 1 9 ? -43.05758 -6.87198 3.55355 1.000 18.36262 9 ILE B O 1
ATOM 814 N N . HIS B 1 10 ? -44.84796 -8.22849 3.65477 1.000 16.01159 10 HIS B N 1
ATOM 815 C CA . HIS B 1 10 ? -44.38946 -9.00013 2.51813 1.000 15.00159 10 HIS B CA 1
ATOM 816 C C . HIS B 1 10 ? -44.47075 -8.13859 1.25808 1.000 16.41780 10 HIS B C 1
ATOM 817 O O . HIS B 1 10 ? -45.43811 -7.38853 1.08818 1.000 16.77186 10 HIS B O 1
ATOM 824 N N . PRO B 1 11 ? -43.44781 -8.17826 0.39528 1.000 12.64469 11 PRO B N 1
ATOM 825 C CA . PRO B 1 11 ? -43.50243 -7.41008 -0.86198 1.000 15.52799 11 PRO B CA 1
ATOM 826 C C . PRO B 1 11 ? -44.76513 -7.65161 -1.66267 1.000 14.99016 11 PRO B C 1
ATOM 827 O O . PRO B 1 11 ? -45.21076 -6.74791 -2.38558 1.000 13.83294 11 PRO B O 1
ATOM 831 N N . GLY B 1 12 ? -45.34821 -8.84811 -1.56175 1.000 15.53932 12 GLY B N 1
ATOM 832 C CA . GLY B 1 12 ? -46.59941 -9.11978 -2.25116 1.000 18.05047 12 GLY B CA 1
ATOM 833 C C . GLY B 1 12 ? -47.73784 -8.23213 -1.79213 1.000 16.87546 12 GLY B C 1
ATOM 834 O O . GLY B 1 12 ? -48.64283 -7.92806 -2.56952 1.000 16.53515 12 GLY B O 1
ATOM 835 N N . GLU B 1 13 ? -47.70892 -7.79540 -0.53329 1.000 13.98016 13 GLU B N 1
ATOM 836 C CA . GLU B 1 13 ? -48.73064 -6.87149 -0.05738 1.000 16.34845 13 GLU B CA 1
ATOM 837 C C . GLU B 1 13 ? -48.64162 -5.53788 -0.78547 1.000 16.70153 13 GLU B C 1
ATOM 838 O O . GLU B 1 13 ? -49.65900 -4.98587 -1.21528 1.000 16.91094 13 GLU B O 1
ATOM 844 N N . ILE B 1 14 ? -47.42575 -5.01100 -0.94766 1.000 14.64517 14 ILE B N 1
ATOM 845 C CA . ILE B 1 14 ? -47.24906 -3.77599 -1.70943 1.000 15.72094 14 ILE B CA 1
ATOM 846 C C . ILE B 1 14 ? -47.64944 -3.98506 -3.16604 1.000 13.93190 14 ILE B C 1
ATOM 847 O O . ILE B 1 14 ? -48.28071 -3.11888 -3.78737 1.000 14.91730 14 ILE B O 1
ATOM 852 N N . LEU B 1 15 ? -47.26683 -5.12354 -3.74277 1.000 13.54583 15 LEU B N 1
ATOM 853 C CA . LEU B 1 15 ? -47.63338 -5.40544 -5.12830 1.000 13.59070 15 LEU B CA 1
ATOM 854 C C . LEU B 1 15 ? -49.14985 -5.39656 -5.30758 1.000 16.22344 15 LEU B C 1
ATOM 855 O O . LEU B 1 15 ? -49.67156 -4.76889 -6.23427 1.000 14.10798 15 LEU B O 1
ATOM 860 N N . ARG B 1 16 ? -49.87274 -6.06704 -4.40642 1.000 15.06797 16 ARG B N 1
ATOM 861 C CA . ARG B 1 16 ? -51.33516 -6.09219 -4.47266 1.000 16.17931 16 ARG B CA 1
ATOM 862 C C . ARG B 1 16 ? -51.92941 -4.70115 -4.29731 1.000 18.23305 16 ARG B C 1
ATOM 863 O O . ARG B 1 16 ? -52.75632 -4.25646 -5.09979 1.000 18.60156 16 ARG B O 1
ATOM 871 N N . ASP B 1 17 ? -51.53246 -4.01052 -3.22924 1.000 15.47496 17 ASP B N 1
ATOM 872 C CA . ASP B 1 17 ? -52.21243 -2.78617 -2.82389 1.000 17.42637 17 ASP B CA 1
ATOM 873 C C . ASP B 1 17 ? -51.87735 -1.62244 -3.74448 1.000 17.77252 17 ASP B C 1
ATOM 874 O O . ASP B 1 17 ? -52.76956 -0.87273 -4.15916 1.000 17.97264 17 ASP B O 1
ATOM 879 N N . GLU B 1 18 ? -50.59564 -1.44675 -4.06726 1.000 15.05203 18 GLU B N 1
ATOM 880 C CA . GLU B 1 18 ? -50.13513 -0.24139 -4.74631 1.000 14.35882 18 GLU B CA 1
ATOM 881 C C . GLU B 1 18 ? -50.03378 -0.38701 -6.25646 1.000 16.50164 18 GLU B C 1
ATOM 882 O O . GLU B 1 18 ? -49.79532 0.61705 -6.93952 1.000 15.10183 18 GLU B O 1
ATOM 888 N N . PHE B 1 19 ? -50.16934 -1.59912 -6.78998 1.000 13.51498 19 PHE B N 1
ATOM 889 C CA . PHE B 1 19 ? -50.02027 -1.78003 -8.23228 1.000 12.80803 19 PHE B CA 1
ATOM 890 C C . PHE B 1 19 ? -51.18495 -2.55592 -8.82644 1.000 19.05036 19 PHE B C 1
ATOM 891 O O . PHE B 1 19 ? -51.91713 -2.02926 -9.67569 1.000 18.12091 19 PHE B O 1
ATOM 899 N N . LEU B 1 20 ? -51.36623 -3.80538 -8.39437 1.000 13.49666 20 LEU B N 1
ATOM 900 C CA . LEU B 1 20 ? -52.42092 -4.63668 -8.97267 1.000 18.62020 20 LEU B CA 1
ATOM 901 C C . LEU B 1 20 ? -53.79226 -4.00115 -8.78664 1.000 19.79642 20 LEU B C 1
ATOM 902 O O . LEU B 1 20 ? -54.58538 -3.92122 -9.73204 1.000 20.05460 20 LEU B O 1
ATOM 907 N N . MET B 1 21 ? -54.08990 -3.53248 -7.57376 1.000 17.87699 21 MET B N 1
ATOM 908 C CA . MET B 1 21 ? -55.37997 -2.89523 -7.34900 1.000 18.98771 21 MET B CA 1
ATOM 909 C C . MET B 1 21 ? -55.41378 -1.47242 -7.89026 1.000 22.00276 21 MET B C 1
ATOM 910 O O . MET B 1 21 ? -56.48667 -0.97790 -8.25181 1.000 27.23009 21 MET B O 1
ATOM 915 N N . GLU B 1 22 ? -54.25906 -0.80732 -7.96900 1.000 19.70653 22 GLU B N 1
ATOM 916 C CA . GLU B 1 22 ? -54.21990 0.56262 -8.46688 1.000 23.25035 22 GLU B CA 1
ATOM 917 C C . GLU B 1 22 ? -54.49727 0.60780 -9.96308 1.000 19.29717 22 GLU B C 1
ATOM 918 O O . GLU B 1 22 ? -55.16314 1.52937 -10.45171 1.000 26.69419 22 GLU B O 1
ATOM 924 N N . PHE B 1 23 ? -54.02007 -0.38726 -10.70296 1.000 18.42896 23 PHE B N 1
ATOM 925 C CA . PHE B 1 23 ? -54.20352 -0.43267 -12.14625 1.000 19.86033 23 PHE B CA 1
ATOM 926 C C . PHE B 1 23 ? -55.24167 -1.45901 -12.58791 1.000 22.48772 23 PHE B C 1
ATOM 927 O O . PHE B 1 23 ? -55.46941 -1.60149 -13.79275 1.000 20.83982 23 PHE B O 1
ATOM 935 N N . ASP B 1 24 ? -55.88599 -2.15812 -11.64920 1.000 19.53808 24 ASP B N 1
ATOM 936 C CA . ASP B 1 24 ? -56.89169 -3.18022 -11.95340 1.000 21.96105 24 ASP B CA 1
ATOM 937 C C . ASP B 1 24 ? -56.30189 -4.28637 -12.83469 1.000 25.27793 24 ASP B C 1
ATOM 938 O O . ASP B 1 24 ? -56.80633 -4.60737 -13.91763 1.000 28.79860 24 ASP B O 1
ATOM 943 N N . ILE B 1 25 ? -55.21068 -4.87040 -12.34706 1.000 19.63771 25 ILE B N 1
ATOM 944 C CA . ILE B 1 25 ? -54.47312 -5.90625 -13.06304 1.000 19.84042 25 ILE B CA 1
ATOM 945 C C . ILE B 1 25 ? -54.51974 -7.18176 -12.23439 1.000 20.40067 25 ILE B C 1
ATOM 946 O O . ILE B 1 25 ? -54.11176 -7.18172 -11.06816 1.000 19.39995 25 ILE B O 1
ATOM 951 N N . SER B 1 26 ? -55.00465 -8.26854 -12.82752 1.000 14.64629 26 SER B N 1
ATOM 952 C CA . SER B 1 26 ? -55.01930 -9.52662 -12.09051 1.000 23.10188 26 SER B CA 1
ATOM 953 C C . SER B 1 26 ? -53.61759 -10.12677 -12.02321 1.000 21.69243 26 SER B C 1
ATOM 954 O O . SER B 1 26 ? -52.75671 -9.80845 -12.84369 1.000 18.66734 26 SER B O 1
ATOM 957 N N . PRO B 1 27 ? -53.35709 -10.98438 -11.02897 1.000 18.95877 27 PRO B N 1
ATOM 958 C CA . PRO B 1 27 ? -52.05038 -11.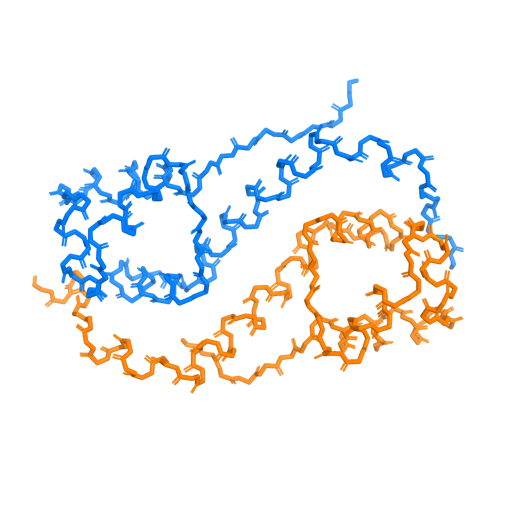66181 -10.97528 1.000 18.44336 27 PRO B CA 1
ATOM 959 C C . PRO B 1 27 ? -51.71701 -12.46597 -12.22185 1.000 22.62533 27 PRO B C 1
ATOM 960 O O . PRO B 1 27 ? -50.55542 -12.47084 -12.64533 1.000 17.62724 27 PRO B O 1
ATOM 964 N N . ALA B 1 28 ? -52.69206 -13.15672 -12.82287 1.000 21.69050 28 ALA B N 1
ATOM 965 C CA . ALA B 1 28 ? -52.39551 -13.91001 -14.03919 1.000 22.22127 28 ALA B CA 1
ATOM 966 C C . ALA B 1 28 ? -52.08514 -12.97655 -15.19697 1.000 17.91292 28 ALA B C 1
ATOM 967 O O . ALA B 1 28 ? -51.21816 -13.27324 -16.03021 1.000 20.42293 28 ALA B O 1
ATOM 969 N N . ALA B 1 29 ? -52.79845 -11.85031 -15.27892 1.000 14.69481 29 ALA B N 1
ATOM 970 C CA . ALA B 1 29 ? -52.49738 -10.86155 -16.30680 1.000 19.19456 29 ALA B CA 1
ATOM 971 C C . ALA B 1 29 ? -51.09177 -10.30389 -16.13739 1.000 17.13568 29 ALA B C 1
ATOM 972 O O . ALA B 1 29 ? -50.38449 -10.06586 -17.12370 1.000 18.02783 29 ALA B O 1
ATOM 974 N N . LEU B 1 30 ? -50.68028 -10.06352 -14.89300 1.000 17.23091 30 LEU B N 1
ATOM 975 C CA . LEU B 1 30 ? -49.32499 -9.58775 -14.64336 1.000 14.27791 30 LEU B CA 1
ATOM 976 C C . LEU B 1 30 ? -48.29544 -10.61755 -15.08201 1.000 12.63734 30 LEU B C 1
ATOM 977 O O . LEU B 1 30 ? -47.30455 -10.27705 -15.74200 1.000 15.62958 30 LEU B O 1
ATOM 982 N N . ALA B 1 31 ? -48.52460 -11.89053 -14.74416 1.000 15.10851 31 ALA B N 1
ATOM 983 C CA . ALA B 1 31 ? -47.59077 -12.94296 -15.12490 1.000 17.01779 31 ALA B CA 1
ATOM 984 C C . ALA B 1 31 ? -47.41256 -13.00419 -16.63637 1.000 13.90363 31 ALA B C 1
ATOM 985 O O . ALA B 1 31 ? -46.28659 -13.13911 -17.13421 1.000 16.27035 31 ALA B O 1
ATOM 987 N N . ARG B 1 32 ? -48.51344 -12.89539 -17.38635 1.000 18.00037 32 ARG B N 1
ATOM 988 C CA . ARG B 1 32 ? -48.41239 -12.92908 -18.84056 1.000 15.95500 32 ARG B CA 1
ATOM 989 C C . ARG B 1 32 ? -47.62385 -11.73937 -19.36557 1.000 16.61270 32 ARG B C 1
ATOM 990 O O . ARG B 1 32 ? -46.83877 -11.87432 -20.31211 1.000 17.89096 32 ARG B O 1
ATOM 998 N N . ALA B 1 33 ? -47.81011 -10.56638 -18.75900 1.000 13.86132 33 ALA B N 1
ATOM 999 C CA . ALA B 1 33 ? -47.06477 -9.38860 -19.18888 1.000 13.37146 33 ALA B CA 1
ATOM 1000 C C . ALA B 1 33 ? -45.58943 -9.51832 -18.84186 1.000 11.30170 33 ALA B C 1
ATOM 1001 O O . ALA B 1 33 ? -44.72553 -9.05241 -19.59235 1.000 18.42119 33 ALA B O 1
ATOM 1003 N N . LEU B 1 34 ? -45.28328 -10.13620 -17.69626 1.000 14.47627 34 LEU B N 1
ATOM 1004 C CA . LEU B 1 34 ? -43.90184 -10.30540 -17.27128 1.000 15.06970 34 LEU B CA 1
ATOM 1005 C C . LEU B 1 34 ? -43.22363 -11.49710 -17.92954 1.000 16.54843 34 LEU B C 1
ATOM 1006 O O . LEU B 1 34 ? -42.00938 -11.65047 -17.77987 1.000 15.24432 34 LEU B O 1
ATOM 1011 N N . LYS B 1 35 ? -43.98128 -12.33665 -18.64010 1.000 16.18019 35 LYS B N 1
ATOM 1012 C CA . LYS B 1 35 ? -43.44659 -13.53031 -19.29625 1.000 18.57906 35 LYS B CA 1
ATOM 1013 C C . LYS B 1 35 ? -42.88141 -14.51617 -18.27192 1.000 17.93393 35 LYS B C 1
ATOM 1014 O O . LYS B 1 35 ? -41.80209 -15.08291 -18.45508 1.000 20.51128 35 LYS B O 1
ATOM 1020 N N . VAL B 1 36 ? -43.61944 -14.70531 -17.17071 1.000 16.94898 36 VAL B N 1
ATOM 1021 C CA . VAL B 1 36 ? -43.31133 -15.69218 -16.14443 1.000 17.58529 36 VAL B CA 1
ATOM 1022 C C . VAL B 1 36 ? -44.54862 -16.55547 -15.94541 1.000 20.79501 36 VAL B C 1
ATOM 1023 O O . VAL B 1 36 ? -45.66716 -16.17124 -16.29369 1.000 19.26105 36 VAL B O 1
ATOM 1027 N N . SER B 1 37 ? -44.34049 -17.73128 -15.35889 1.000 26.24900 37 SER B N 1
ATOM 1028 C CA . SER B 1 37 ? -45.46275 -18.62048 -15.09855 1.000 21.61914 37 SER B CA 1
ATOM 1029 C C . SER B 1 37 ? -46.39647 -17.99585 -14.06394 1.000 24.51655 37 SER B C 1
ATOM 1030 O O . SER B 1 37 ? -45.97696 -17.21913 -13.19894 1.000 25.38439 37 SER B O 1
ATOM 1033 N N . ALA B 1 38 ? -47.68002 -18.33298 -14.16356 1.000 19.77621 38 ALA B N 1
ATOM 1034 C CA . ALA B 1 38 ? -48.66097 -17.75355 -13.24909 1.000 20.16922 38 ALA B CA 1
ATOM 1035 C C . ALA B 1 38 ? -48.39391 -18.09346 -11.78556 1.000 24.05886 38 ALA 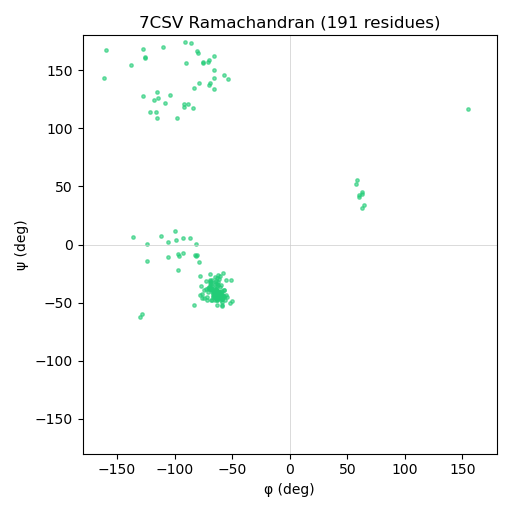B C 1
ATOM 1036 O O . ALA B 1 38 ? -48.50050 -17.18234 -10.94562 1.000 22.39833 38 ALA B O 1
ATOM 1038 N N . PRO B 1 39 ? -48.05102 -19.33282 -11.40622 1.000 24.33562 39 PRO B N 1
ATOM 1039 C CA . PRO B 1 39 ? -47.71992 -19.58364 -9.99445 1.000 27.07066 39 PRO B CA 1
ATOM 1040 C C . PRO B 1 39 ? -46.57628 -18.72970 -9.47461 1.000 25.09144 39 PRO B C 1
ATOM 1041 O O . PRO B 1 39 ? -46.48974 -18.50537 -8.25999 1.000 28.79722 39 PRO B O 1
ATOM 1045 N N . THR B 1 40 ? -45.68558 -18.25573 -10.34708 1.000 20.88710 40 THR B N 1
ATOM 1046 C CA . THR B 1 40 ? -44.62321 -17.36570 -9.89038 1.000 26.84083 40 THR B CA 1
ATOM 1047 C C . THR B 1 40 ? -45.20399 -16.08858 -9.28677 1.000 24.89937 40 THR B C 1
ATOM 1048 O O . THR B 1 40 ? -44.79286 -15.65849 -8.20153 1.000 26.92906 40 THR B O 1
ATOM 1052 N N . VAL B 1 41 ? -46.18066 -15.48177 -9.96710 1.000 18.54191 41 VAL B N 1
ATOM 1053 C CA . VAL B 1 41 ? -46.80389 -14.26683 -9.44929 1.000 20.05969 41 VAL B CA 1
ATOM 1054 C C . VAL B 1 41 ? -47.77462 -14.59454 -8.32102 1.000 23.16296 41 VAL B C 1
ATOM 1055 O O . VAL B 1 41 ? -47.80620 -13.89729 -7.29872 1.000 21.18947 41 VAL B O 1
ATOM 1059 N N . ASN B 1 42 ? -48.57554 -15.65682 -8.48553 1.000 21.45344 42 ASN B N 1
ATOM 1060 C CA . ASN B 1 42 ? -49.50772 -16.07123 -7.43786 1.000 22.94029 42 ASN B CA 1
ATOM 1061 C C . ASN B 1 42 ? -48.79745 -16.23016 -6.10232 1.000 21.01335 42 ASN B C 1
ATOM 1062 O O . ASN B 1 42 ? -49.23852 -15.69333 -5.08081 1.000 21.22164 42 ASN B O 1
ATOM 1067 N N . ASP B 1 43 ? -47.68786 -16.96945 -6.09854 1.000 20.82538 43 ASP B N 1
ATOM 1068 C CA . ASP B 1 43 ? -47.00510 -17.26406 -4.84315 1.000 22.84153 43 ASP B CA 1
ATOM 1069 C C . ASP B 1 43 ? -46.53971 -15.98979 -4.15151 1.000 22.28857 43 ASP B C 1
ATOM 1070 O O . ASP B 1 43 ? -46.57938 -15.89893 -2.91883 1.000 18.85900 43 ASP B O 1
ATOM 1075 N N . ILE B 1 44 ? -46.10381 -14.99211 -4.92433 1.000 15.77070 44 ILE B N 1
ATOM 1076 C CA . ILE B 1 44 ? -45.68052 -13.72640 -4.32762 1.000 15.74908 44 ILE B CA 1
ATOM 1077 C C . ILE B 1 44 ? -46.87736 -12.99231 -3.74409 1.000 19.46849 44 ILE B C 1
ATOM 1078 O O . ILE B 1 44 ? -46.84481 -12.51628 -2.60355 1.000 16.39416 44 ILE B O 1
ATOM 1083 N N . VAL B 1 45 ? -47.95470 -12.89234 -4.52342 1.000 17.68743 45 VAL B N 1
ATOM 1084 C CA . VAL B 1 45 ? -49.13759 -12.15800 -4.09484 1.000 17.22264 45 VAL B CA 1
ATOM 1085 C C . VAL B 1 45 ? -49.75640 -12.79190 -2.85659 1.000 22.19826 45 VAL B C 1
ATOM 1086 O O . VAL B 1 45 ? -50.31186 -12.08821 -2.00219 1.000 24.90761 45 VAL B O 1
ATOM 1090 N N . ARG B 1 46 ? -49.65706 -14.11438 -2.72173 1.000 20.05135 46 ARG B N 1
ATOM 1091 C CA . ARG B 1 46 ? -50.16160 -14.80597 -1.54181 1.000 22.22300 46 ARG B CA 1
ATOM 1092 C C . ARG B 1 46 ? -49.13597 -14.85083 -0.41718 1.000 19.80750 46 ARG B C 1
ATOM 1093 O O . ARG B 1 46 ? -49.38039 -15.51015 0.59854 1.000 22.22440 46 ARG B O 1
ATOM 1101 N N . GLU B 1 47 ? -47.98947 -14.18271 -0.59216 1.000 17.24270 47 GLU B N 1
ATOM 1102 C CA . GLU B 1 47 ? -46.94449 -14.07712 0.43065 1.000 20.74886 47 GLU B CA 1
ATOM 1103 C C . GLU B 1 47 ? -46.34413 -15.43924 0.78575 1.000 23.36961 47 GLU B C 1
ATOM 1104 O O . GLU B 1 47 ? -45.89689 -15.66735 1.91643 1.000 24.16565 47 GLU B O 1
ATOM 1110 N N . GLN B 1 48 ? -46.30579 -16.34663 -0.19116 1.000 20.08635 48 GLN B N 1
ATOM 1111 C CA . GLN B 1 48 ? -45.70394 -17.66119 -0.02098 1.000 23.81825 48 GLN B CA 1
ATOM 1112 C C . GLN B 1 48 ? -44.27118 -17.73467 -0.53073 1.000 23.73584 48 GLN B C 1
ATOM 1113 O O . GLN B 1 48 ? -43.51618 -18.61187 -0.09225 1.000 26.22366 48 GLN B O 1
ATOM 1119 N N . ARG B 1 49 ? -43.87711 -16.83033 -1.42757 1.000 19.15224 49 ARG B N 1
ATOM 1120 C CA . ARG B 1 49 ? -42.54410 -16.81497 -2.00603 1.000 19.08341 49 ARG B CA 1
ATOM 1121 C C . ARG B 1 49 ? -42.07723 -15.37463 -2.06077 1.000 15.16662 49 ARG B C 1
ATOM 1122 O O . ARG B 1 49 ? -42.89384 -14.45796 -2.12826 1.000 16.16719 49 ARG B O 1
ATOM 1130 N N . GLY B 1 50 ? -40.76317 -15.18501 -2.05145 1.000 15.28641 50 GLY B N 1
ATOM 1131 C CA . GLY B 1 50 ? -40.18241 -13.86345 -2.16949 1.000 15.94726 50 GLY B CA 1
ATOM 1132 C C . GLY B 1 50 ? -39.88123 -13.46127 -3.60265 1.000 16.50628 50 GLY B C 1
ATOM 1133 O O . GLY B 1 50 ? -40.02453 -14.22884 -4.55710 1.000 18.24411 50 GLY B O 1
ATOM 1134 N N . ILE B 1 51 ? -39.45393 -12.20859 -3.74518 1.000 11.76164 51 ILE B N 1
ATOM 1135 C CA . ILE B 1 51 ? -39.09006 -11.64477 -5.03981 1.000 10.05245 51 ILE B CA 1
AT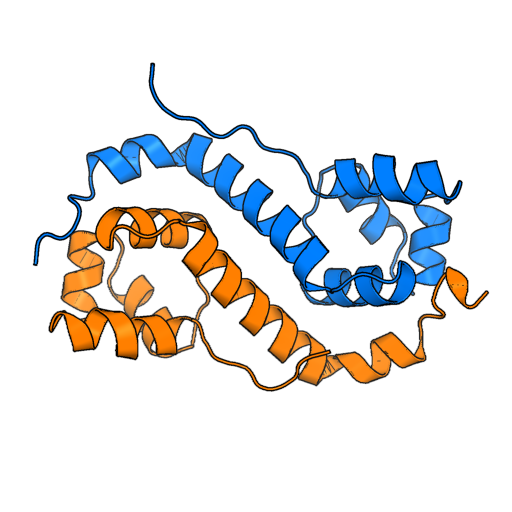OM 1136 C C . ILE B 1 51 ? -37.61462 -11.92849 -5.31430 1.000 11.95826 51 ILE B C 1
ATOM 1137 O O . ILE B 1 51 ? -36.73515 -11.52245 -4.54361 1.000 12.20342 51 ILE B O 1
ATOM 1142 N N . SER B 1 52 ? -37.33705 -12.63299 -6.41123 1.000 10.52357 52 SER B N 1
ATOM 1143 C CA . SER B 1 52 ? -35.96936 -12.87768 -6.84449 1.000 14.78167 52 SER B CA 1
ATOM 1144 C C . SER B 1 52 ? -35.41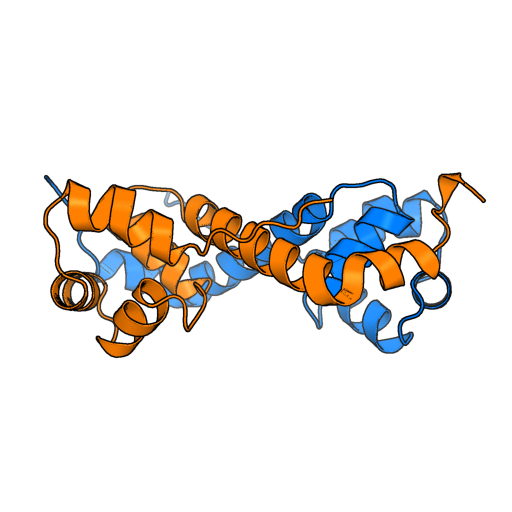803 -11.66538 -7.59023 1.000 12.52768 52 SER B C 1
ATOM 1145 O O . SER B 1 52 ? -36.15938 -10.77178 -8.00832 1.000 10.95339 52 SER B O 1
ATOM 1148 N N . ALA B 1 53 ? -34.09553 -11.65637 -7.78171 1.000 10.44780 53 ALA B N 1
ATOM 1149 C CA . ALA B 1 53 ? -33.48757 -10.57608 -8.55540 1.000 10.28761 53 ALA B CA 1
ATOM 1150 C C . ALA B 1 53 ? -34.10643 -10.50175 -9.94355 1.000 11.62044 53 ALA B C 1
ATOM 1151 O O . ALA B 1 53 ? -34.43646 -9.41387 -10.43255 1.000 10.15233 53 ALA B O 1
ATOM 1153 N N . ASP B 1 54 ? -34.28466 -11.65731 -10.57853 1.000 11.46369 54 ASP B N 1
ATOM 1154 C CA . ASP B 1 54 ? -34.89468 -11.69716 -11.90448 1.000 12.39009 54 ASP B CA 1
ATOM 1155 C C . ASP B 1 54 ? -36.28902 -11.08156 -11.87886 1.000 11.90552 54 ASP B C 1
ATOM 1156 O O . ASP B 1 54 ? -36.60683 -10.20054 -12.68400 1.000 10.40059 54 ASP B O 1
ATOM 1161 N N . MET B 1 55 ? -37.11679 -11.50132 -10.92075 1.000 12.68640 55 MET B N 1
ATOM 1162 C CA . MET B 1 55 ? -38.45971 -10.94754 -10.79176 1.000 11.32916 55 MET B CA 1
ATOM 1163 C C . MET B 1 55 ? -38.43442 -9.45267 -10.49656 1.000 10.84092 55 MET B C 1
ATOM 1164 O O . MET B 1 55 ? -39.31355 -8.71945 -10.95758 1.000 11.44390 55 MET B O 1
ATOM 1169 N N . ALA B 1 56 ? -37.44586 -8.98074 -9.72665 1.000 9.31903 56 ALA B N 1
ATOM 1170 C CA . ALA B 1 56 ? -37.37660 -7.55429 -9.42245 1.000 8.03554 56 ALA B CA 1
ATOM 1171 C C . ALA B 1 56 ? -37.10095 -6.74525 -10.67223 1.000 9.54790 56 ALA B C 1
ATOM 1172 O O . ALA B 1 56 ? -37.66471 -5.65384 -10.85203 1.000 10.23903 56 ALA B O 1
ATOM 1174 N N . ILE B 1 57 ? -36.24235 -7.26420 -11.54964 1.000 9.93642 57 ILE B N 1
ATOM 1175 C CA . ILE B 1 57 ? -35.98871 -6.59282 -12.81938 1.000 9.16743 57 ILE B CA 1
ATOM 1176 C C . ILE B 1 57 ? -37.25083 -6.57713 -13.67678 1.000 11.88953 57 ILE B C 1
ATOM 1177 O O . ILE B 1 57 ? -37.57019 -5.56173 -14.30753 1.000 9.24036 57 ILE B O 1
ATOM 1182 N N . ARG B 1 58 ? -37.99700 -7.68582 -13.69623 1.000 8.60759 58 ARG B N 1
ATOM 1183 C CA . ARG B 1 58 ? -39.22104 -7.73792 -14.48801 1.000 11.56559 58 ARG B CA 1
ATOM 1184 C C . ARG B 1 58 ? -40.26896 -6.77869 -13.94622 1.000 12.43957 58 ARG B C 1
ATOM 1185 O O . ARG B 1 58 ? -40.90161 -6.04740 -14.71036 1.000 10.53439 58 ARG B O 1
ATOM 1193 N N . LEU B 1 59 ? -40.44955 -6.75057 -12.62795 1.000 9.33078 59 LEU B N 1
ATOM 1194 C CA . LEU B 1 59 ? -41.43710 -5.85389 -12.03693 1.000 10.21710 59 LEU B CA 1
ATOM 1195 C C . LEU B 1 59 ? -41.04884 -4.39470 -12.23560 1.000 10.62108 59 LEU B C 1
ATOM 1196 O O . LEU B 1 59 ? -41.90328 -3.55581 -12.54897 1.000 12.14746 59 LEU B O 1
ATOM 1201 N N . GLY B 1 60 ? -39.76271 -4.07413 -12.08250 1.000 10.50370 60 GLY B N 1
ATOM 1202 C CA . GLY B 1 60 ? -39.31451 -2.71400 -12.34820 1.000 12.03035 60 GLY B CA 1
ATOM 1203 C C . GLY B 1 60 ? -39.52779 -2.30125 -13.79506 1.000 13.06369 60 GLY B C 1
ATOM 1204 O O . GLY B 1 60 ? -39.98637 -1.19090 -14.07841 1.000 15.42263 60 GLY B O 1
ATOM 1205 N N . ARG B 1 61 ? -39.17857 -3.18668 -14.73079 1.000 10.29361 61 ARG B N 1
ATOM 1206 C CA . ARG B 1 61 ? -39.40689 -2.90899 -16.14714 1.000 14.44795 61 ARG B CA 1
ATOM 1207 C C . ARG B 1 61 ? -40.87308 -2.60203 -16.42150 1.000 13.19909 61 ARG B C 1
ATOM 1208 O O . ARG B 1 61 ? -41.20578 -1.61809 -17.09720 1.000 13.51053 61 ARG B O 1
ATOM 1216 N N . TYR B 1 62 ? -41.76545 -3.43641 -15.89868 1.000 9.48172 62 TYR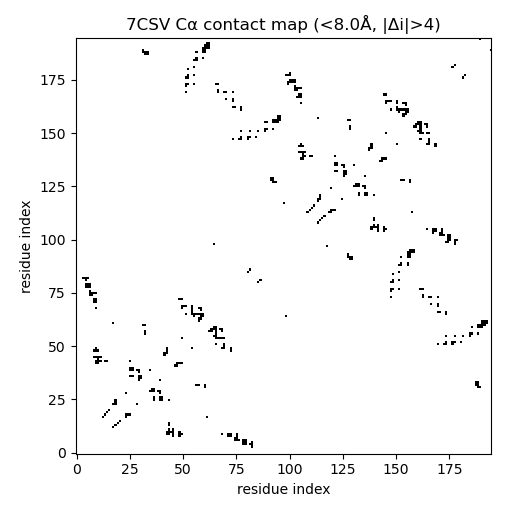 B N 1
ATOM 1217 C CA . TYR B 1 62 ? -43.17729 -3.32954 -16.24352 1.000 12.76103 62 TYR B CA 1
ATOM 1218 C C . TYR B 1 62 ? -43.81943 -2.10785 -15.60154 1.000 13.79333 62 TYR B C 1
ATOM 1219 O O . TYR B 1 62 ? -44.54368 -1.35588 -16.26189 1.000 14.05306 62 TYR B O 1
ATOM 1228 N N . PHE B 1 63 ? -43.59406 -1.90898 -14.30221 1.000 10.20074 63 PHE B N 1
ATOM 1229 C CA . PHE B 1 63 ? -44.27087 -0.86112 -13.56880 1.000 9.62037 63 PHE B CA 1
ATOM 1230 C C . PHE B 1 63 ? -43.47877 0.44328 -13.51578 1.000 14.65170 63 PHE B C 1
ATOM 1231 O O . PHE B 1 63 ? -43.89322 1.37787 -12.82207 1.000 15.87671 63 PHE B O 1
ATOM 1239 N N . ASP B 1 64 ? -42.35338 0.52626 -14.22368 1.000 16.89727 64 ASP B N 1
ATOM 1240 C CA . ASP B 1 64 ? -41.53988 1.74227 -14.27215 1.000 16.00916 64 ASP B CA 1
ATOM 1241 C C . ASP B 1 64 ? -41.04610 2.15153 -12.88605 1.000 15.75340 64 ASP B C 1
ATOM 1242 O O . ASP B 1 64 ? -41.05341 3.32830 -12.53770 1.000 19.45474 64 ASP B O 1
ATOM 1247 N N . THR B 1 65 ? -40.63879 1.17521 -12.07913 1.000 14.80718 65 THR B N 1
ATOM 1248 C CA . THR B 1 65 ? -39.86758 1.42526 -10.86689 1.000 14.64179 65 THR B CA 1
ATOM 1249 C C . THR B 1 65 ? -38.44431 0.92359 -11.06254 1.000 15.95040 65 THR B C 1
ATOM 1250 O O . THR B 1 65 ? -38.12179 0.25177 -12.04431 1.000 15.13749 65 THR B O 1
ATOM 1254 N N . SER B 1 66 ? -37.57424 1.26066 -10.11790 1.000 13.59252 66 SER B N 1
ATOM 1255 C CA . SER B 1 66 ? -36.28198 0.60094 -10.12248 1.000 11.51718 66 SER B CA 1
ATOM 1256 C C . SER B 1 66 ? -36.46420 -0.85920 -9.71263 1.000 11.31452 66 SER B C 1
ATOM 1257 O O . SER B 1 66 ? -37.46763 -1.23158 -9.10788 1.000 10.65786 66 SER B O 1
ATOM 1260 N N . ALA B 1 67 ? -35.49431 -1.70505 -10.07774 1.000 9.60608 67 ALA B N 1
ATOM 1261 C CA . ALA B 1 67 ? -35.51073 -3.05478 -9.51446 1.000 9.51926 67 ALA B CA 1
ATOM 1262 C C . ALA B 1 67 ? -35.20310 -3.03504 -8.01927 1.000 10.96827 67 ALA B C 1
ATOM 1263 O O . ALA B 1 67 ? -35.74332 -3.85336 -7.26428 1.000 10.79601 67 ALA B O 1
ATOM 1265 N N . GLN B 1 68 ? -34.34818 -2.11201 -7.57784 1.000 11.29365 68 GLN B N 1
ATOM 1266 C CA . GLN B 1 68 ? -34.01334 -2.04742 -6.15940 1.000 12.16659 68 GLN B CA 1
ATOM 1267 C C . GLN B 1 68 ? -35.23207 -1.73258 -5.30258 1.000 11.31388 68 GLN B C 1
ATOM 1268 O O . GLN B 1 68 ? -35.26795 -2.12113 -4.13475 1.000 9.25797 68 GLN B O 1
ATOM 1274 N N . PHE B 1 69 ? -36.24374 -1.05013 -5.84517 1.000 8.72391 69 PHE B N 1
ATOM 1275 C CA . PHE B 1 69 ? -37.45697 -0.82415 -5.05510 1.000 9.08214 69 PHE B CA 1
ATOM 1276 C C . PHE B 1 69 ? -38.01979 -2.14523 -4.54798 1.000 10.78808 69 PHE B C 1
ATOM 1277 O O . PHE B 1 69 ? -38.35975 -2.28116 -3.36590 1.000 9.90640 69 PHE B O 1
ATOM 1285 N N . TRP B 1 70 ? -38.08908 -3.14330 -5.42596 1.000 8.92499 70 TRP B N 1
ATOM 1286 C CA . TRP B 1 70 ? -38.63481 -4.44443 -5.06838 1.000 9.98341 70 TRP B CA 1
ATOM 1287 C C . TRP B 1 70 ? -37.66485 -5.23421 -4.20525 1.000 12.21020 70 TRP B C 1
ATOM 1288 O O . TRP B 1 70 ? -38.07766 -5.89991 -3.25063 1.000 11.30512 70 TRP B O 1
ATOM 1299 N N . MET B 1 71 ? -36.37056 -5.15273 -4.50940 1.000 9.85451 71 MET B N 1
ATOM 1300 C CA . MET B 1 71 ? -35.40337 -5.88155 -3.70897 1.000 9.97756 71 MET B CA 1
ATOM 1301 C C . MET B 1 71 ? -35.30150 -5.29725 -2.31276 1.000 9.62020 71 MET B C 1
ATOM 1302 O O . MET B 1 71 ? -35.05696 -6.03798 -1.35444 1.000 12.56466 71 MET B O 1
ATOM 1307 N N . ASN B 1 72 ? -35.49026 -3.97927 -2.17985 1.000 11.36430 72 ASN B N 1
ATOM 1308 C CA . ASN B 1 72 ? -35.45220 -3.36404 -0.85589 1.000 10.85563 72 ASN B CA 1
ATOM 1309 C C . ASN B 1 72 ? -36.64989 -3.79307 -0.01425 1.000 13.06526 72 ASN B C 1
ATOM 1310 O O . ASN B 1 72 ? -36.51894 -3.99770 1.20142 1.000 12.54993 72 ASN B O 1
ATOM 1315 N N . LEU B 1 73 ? -37.82734 -3.93613 -0.63289 1.000 12.13166 73 LEU B N 1
ATOM 1316 C CA . LEU B 1 73 ? -38.96644 -4.47377 0.11326 1.000 11.59087 73 LEU B CA 1
ATOM 1317 C C . LEU B 1 73 ? -38.70602 -5.91498 0.52596 1.000 11.69100 73 LEU B C 1
ATOM 1318 O O . LEU B 1 73 ? -39.05057 -6.32411 1.64141 1.000 10.96197 73 LEU B O 1
ATOM 1323 N N . GLN B 1 74 ? -38.10797 -6.70570 -0.36838 1.000 8.33103 74 GLN B N 1
ATOM 1324 C CA . GLN B 1 74 ? -37.81880 -8.10063 -0.04426 1.000 8.93876 74 GLN B CA 1
ATOM 1325 C C . GLN B 1 74 ? -36.82768 -8.21269 1.10710 1.000 10.84823 74 GLN B C 1
ATOM 1326 O O . GLN B 1 74 ? -37.01598 -9.02178 2.01559 1.000 10.65579 74 GLN B O 1
ATOM 1332 N N . SER B 1 75 ? -35.75446 -7.42199 1.08144 1.000 9.71688 75 SER B N 1
ATOM 1333 C CA . SER B 1 75 ? -34.77092 -7.52121 2.15729 1.000 10.05061 75 SER B CA 1
ATOM 1334 C C . SER B 1 75 ? -35.35348 -7.07004 3.49383 1.000 9.12581 75 SER B C 1
ATOM 1335 O O . SER B 1 75 ? -35.01784 -7.63862 4.53919 1.000 10.68461 75 SER B O 1
ATOM 1338 N N . GLU B 1 76 ? -36.20354 -6.03586 3.49025 1.000 9.50928 76 GLU B N 1
ATOM 1339 C CA . GLU B 1 76 ? -36.86915 -5.65063 4.73315 1.000 12.53802 76 GLU B CA 1
ATOM 1340 C C . GLU B 1 76 ? -37.69187 -6.80709 5.28216 1.000 10.64794 76 GLU B C 1
ATOM 1341 O O . GLU B 1 76 ? -37.65839 -7.08478 6.48361 1.000 10.15594 76 GLU B O 1
ATOM 1347 N N . TYR B 1 77 ? -38.40821 -7.51956 4.40858 1.000 8.57091 77 TYR B N 1
ATOM 1348 C CA . TYR B 1 77 ? -39.20729 -8.65353 4.87569 1.000 9.34628 77 TYR B CA 1
ATOM 1349 C C . TYR B 1 77 ? -38.31064 -9.77718 5.38487 1.000 8.92603 77 TYR B C 1
ATOM 1350 O O . TYR B 1 77 ? -38.56997 -10.36406 6.44588 1.000 9.51857 77 TYR B O 1
ATOM 1359 N N . SER B 1 78 ? -37.25672 -10.10081 4.62841 1.000 8.01277 78 SER B N 1
ATOM 1360 C CA . SER B 1 78 ? -36.32379 -11.14589 5.05416 1.000 9.97523 78 SER B CA 1
ATOM 1361 C C . SER B 1 78 ? -35.66120 -10.78303 6.37135 1.000 8.94739 78 SER B C 1
ATOM 1362 O O . SER B 1 78 ? -35.48259 -11.64491 7.24502 1.000 8.95836 78 SER B O 1
ATOM 1365 N N . LEU B 1 79 ? -35.27604 -9.51407 6.53168 1.000 10.51235 79 LEU B N 1
ATOM 1366 C CA . LEU B 1 79 ? -34.69772 -9.10021 7.80829 1.000 9.04565 79 LEU B CA 1
ATOM 1367 C C . LEU B 1 79 ? -35.71219 -9.21611 8.93181 1.000 8.77628 79 LEU B C 1
ATOM 1368 O O . LEU B 1 79 ? -35.38304 -9.68276 10.03411 1.000 9.27070 79 LEU B O 1
ATOM 1373 N N . ALA B 1 80 ? -36.93464 -8.72761 8.68831 1.000 6.43925 80 ALA B N 1
ATOM 1374 C CA . ALA B 1 80 ? -37.95024 -8.73175 9.74608 1.000 11.02203 80 ALA B CA 1
ATOM 1375 C C . ALA B 1 80 ? -38.24843 -10.14687 10.22341 1.000 10.77443 80 ALA B C 1
ATOM 1376 O O . ALA B 1 80 ? -38.36575 -10.38822 11.43374 1.000 10.39706 80 ALA B O 1
ATOM 1378 N N . THR B 1 81 ? -38.37239 -11.10213 9.29804 1.000 8.07579 81 THR B N 1
ATOM 1379 C CA . THR B 1 81 ? -38.64694 -12.46655 9.74949 1.000 10.15474 81 THR B CA 1
ATOM 1380 C C . THR B 1 81 ? -37.41815 -13.06560 10.43088 1.000 10.41121 81 THR B C 1
ATOM 1381 O O . THR B 1 81 ? -37.54182 -13.74928 11.45354 1.000 9.87014 81 THR B O 1
ATOM 1385 N N . ALA B 1 82 ? -36.22298 -12.81476 9.88417 1.000 8.62491 82 ALA B N 1
ATOM 1386 C CA . ALA B 1 82 ? -35.00226 -13.30185 10.52827 1.000 10.11739 82 ALA B CA 1
ATOM 1387 C C . ALA B 1 82 ? -34.85694 -12.75083 11.93717 1.000 10.16306 82 ALA B C 1
ATOM 1388 O O . ALA B 1 82 ? -34.44029 -13.47286 12.85164 1.000 11.82780 82 ALA B O 1
ATOM 1390 N N . TYR B 1 83 ? -35.17032 -11.47041 12.12980 1.000 8.10959 83 TYR B N 1
ATOM 1391 C CA . TYR B 1 83 ? -35.02816 -10.87451 13.45888 1.000 9.65289 83 TYR B CA 1
ATOM 1392 C C . TYR B 1 83 ? -36.08149 -11.40910 14.42396 1.000 11.02066 83 TYR B C 1
ATOM 1393 O O . TYR B 1 83 ? -35.80040 -11.62378 15.62239 1.000 10.77455 83 TYR B O 1
ATOM 1402 N N . ALA B 1 84 ? -37.30470 -11.62699 13.93506 1.000 10.19616 84 ALA B N 1
ATOM 1403 C CA . ALA B 1 84 ? -38.32683 -12.14937 14.83081 1.000 13.99534 84 ALA B CA 1
ATOM 1404 C C . ALA B 1 84 ? -37.97240 -13.55168 15.29780 1.000 13.83811 84 ALA B C 1
ATOM 1405 O O . ALA B 1 84 ? -38.24699 -13.90608 16.45210 1.000 15.19149 84 ALA B O 1
ATOM 1407 N N . ALA B 1 85 ? -37.33009 -14.34151 14.43548 1.000 10.53011 85 ALA B N 1
ATOM 1408 C CA . ALA B 1 85 ? -36.94105 -15.69983 14.79541 1.000 12.11150 85 ALA B CA 1
ATOM 1409 C C . ALA B 1 85 ? -35.72428 -15.71931 15.71326 1.000 17.62797 85 ALA B C 1
ATOM 1410 O O . ALA B 1 85 ? -35.71705 -16.42855 16.72564 1.000 15.02005 85 ALA B O 1
ATOM 1412 N N . ASN B 1 86 ? -34.68697 -14.94392 15.38533 1.000 10.29259 86 ASN B N 1
ATOM 1413 C CA . ASN B 1 86 ? -33.39307 -15.12977 16.03731 1.000 13.01700 86 ASN B CA 1
ATOM 1414 C C . ASN B 1 86 ? -32.71113 -13.82969 16.45458 1.000 15.69583 86 ASN B C 1
ATOM 1415 O O . ASN B 1 86 ? -31.56964 -13.87973 16.93386 1.000 15.47642 86 ASN B O 1
ATOM 1420 N N . GLY B 1 87 ? -33.37157 -12.67752 16.32371 1.000 13.85476 87 GLY B N 1
ATOM 1421 C CA . GLY B 1 87 ? -32.68430 -11.41023 16.53402 1.000 15.80514 87 GLY B CA 1
ATOM 1422 C C . GLY B 1 87 ? -32.17118 -11.23481 17.95102 1.000 15.54004 87 GLY B C 1
ATOM 1423 O O . GLY B 1 87 ? -31.02958 -10.81634 18.16570 1.000 16.67077 87 GLY B O 1
ATOM 1424 N N . LYS B 1 88 ? -33.01327 -11.52705 18.94105 1.000 15.54029 88 LYS B N 1
ATOM 1425 C CA . LYS B 1 88 ? -32.56127 -11.36833 20.32105 1.000 21.35129 88 LYS B CA 1
ATOM 1426 C C . LYS B 1 88 ? -31.42971 -12.33510 20.64787 1.000 18.05323 88 LYS B C 1
ATOM 1427 O O . LYS B 1 88 ? -30.53870 -11.99934 21.43713 1.000 17.18601 88 LYS B O 1
ATOM 1433 N N . GLN B 1 89 ? -31.43081 -13.52657 20.04420 1.000 15.42148 89 GLN B N 1
ATOM 1434 C CA . GLN B 1 89 ? -30.31934 -14.45126 20.26262 1.000 16.75393 89 GLN B CA 1
ATOM 1435 C C . GLN B 1 89 ? -29.02817 -13.90240 19.67250 1.000 16.23025 89 GLN B C 1
ATOM 1436 O O . GLN B 1 89 ? -27.95190 -14.03513 20.26557 1.000 16.24739 89 GLN B O 1
ATOM 1442 N N . ILE B 1 90 ? -29.12054 -13.27504 18.50261 1.000 13.56906 90 ILE B N 1
ATOM 1443 C CA . ILE B 1 90 ? -27.94199 -12.70497 17.86248 1.000 11.59934 90 ILE B CA 1
ATOM 1444 C C . ILE B 1 90 ? -27.37223 -11.56725 18.69443 1.000 14.59062 90 ILE B C 1
ATOM 1445 O O . ILE B 1 90 ? -26.15684 -11.48094 18.91204 1.000 17.58265 90 ILE B O 1
ATOM 1450 N N . GLU B 1 91 ? -28.23667 -10.65074 19.13406 1.000 16.48879 91 GLU B N 1
ATOM 1451 C CA . GLU B 1 91 ? -27.77651 -9.54432 19.96715 1.000 20.51665 91 GLU B CA 1
ATOM 1452 C C . GLU B 1 91 ? -27.14306 -10.05778 21.24848 1.000 22.67321 91 GLU B C 1
ATOM 1453 O O . GLU B 1 91 ? -26.17510 -9.47486 21.75295 1.000 20.98005 91 GLU B O 1
ATOM 1459 N N . HIS B 1 92 ? -27.67148 -11.15788 21.78217 1.000 22.22635 92 HIS B N 1
ATOM 1460 C CA . HIS B 1 92 ? -27.13090 -11.70828 23.01605 1.000 18.97430 92 HIS B CA 1
ATOM 1461 C C . HIS B 1 92 ? -25.72816 -12.26260 22.81144 1.000 18.94139 92 HIS B C 1
ATOM 1462 O O . HIS B 1 92 ? -24.85353 -12.08430 23.67060 1.000 18.86073 92 HIS B O 1
ATOM 1469 N N . GLU B 1 93 ? -25.48695 -12.94584 21.69826 1.000 13.72616 93 GLU B N 1
ATOM 1470 C CA . GLU B 1 93 ? -24.23354 -13.67733 21.59905 1.000 14.47412 93 GLU B CA 1
ATOM 1471 C C . GLU B 1 93 ? -23.10551 -12.89246 20.93538 1.000 14.15142 93 GLU B C 1
ATOM 1472 O O . GLU B 1 93 ? -21.96373 -13.35631 20.97768 1.000 14.06326 93 GLU B O 1
ATOM 1478 N N . ILE B 1 94 ? -23.36860 -11.70633 20.38025 1.000 13.94074 94 ILE B N 1
ATOM 1479 C CA . ILE B 1 94 ? -22.34696 -10.90887 19.70643 1.000 11.32392 94 ILE B CA 1
ATOM 1480 C C . ILE B 1 94 ? -22.11666 -9.63024 20.49953 1.000 14.02359 94 ILE B C 1
ATOM 1481 O O . ILE B 1 94 ? -23.06455 -8.89135 20.79082 1.000 13.95897 94 ILE B O 1
ATOM 1486 N N . GLU B 1 95 ? -20.85572 -9.38178 20.85532 1.000 14.77727 95 GLU B N 1
ATOM 1487 C CA . GLU B 1 95 ? -20.45219 -8.12246 21.46192 1.000 14.44666 95 GLU B CA 1
ATOM 1488 C C . GLU B 1 95 ? -20.01622 -7.15816 20.36284 1.000 13.96179 95 GLU B C 1
ATOM 1489 O O . GLU B 1 95 ? -19.10158 -7.49202 19.59799 1.000 14.18549 95 GLU B O 1
ATOM 1495 N N . PRO B 1 96 ? -20.64898 -5.99000 20.22855 1.000 13.83703 96 PRO B N 1
ATOM 1496 C CA . PRO B 1 96 ? -20.22061 -5.02758 19.20585 1.000 16.00861 96 PRO B CA 1
ATOM 1497 C C . PRO B 1 96 ? -18.73770 -4.71406 19.30749 1.000 17.83840 96 PRO B C 1
ATOM 1498 O O . PRO B 1 96 ? -18.17093 -4.61669 20.40143 1.000 16.74908 96 PRO B O 1
ATOM 1502 N N . LEU B 1 97 ? -18.11124 -4.55605 18.14105 1.000 12.84346 97 LEU B N 1
ATOM 1503 C CA . LEU B 1 97 ? -16.67760 -4.29942 18.08927 1.000 16.81180 97 LEU B CA 1
ATOM 1504 C C . LEU B 1 97 ? -16.31375 -3.08134 18.92312 1.000 21.70385 97 LEU B C 1
ATOM 1505 O O . LEU B 1 97 ? -15.34738 -3.10926 19.69616 1.000 22.48493 97 LEU B O 1
ATOM 1510 N N . LEU B 1 98 ? -17.10426 -2.02226 18.81912 1.000 20.86350 98 LEU B N 1
ATOM 1511 C CA . LEU B 1 98 ? -16.78209 -0.76539 19.47377 1.000 21.82376 98 LEU B CA 1
ATOM 1512 C C . LEU B 1 98 ? -17.17538 -0.75315 20.94088 1.000 27.84159 98 LEU B C 1
ATOM 1513 O O . LEU B 1 98 ? -16.77957 0.16576 21.66770 1.000 25.90872 98 LEU B O 1
ATOM 1518 N N . ALA B 1 99 ? -17.92485 -1.75601 21.39635 1.000 24.43424 99 ALA B N 1
ATOM 1519 C CA . ALA B 1 99 ? -18.12468 -1.92968 22.82865 1.000 22.58115 99 ALA B CA 1
ATOM 1520 C C . ALA B 1 99 ? -16.93106 -2.58913 23.50445 1.000 24.81929 99 ALA B C 1
ATOM 1521 O O . ALA B 1 99 ? -16.83048 -2.54454 24.73331 1.000 26.21354 99 ALA B O 1
ATOM 1523 N N . HIS B 1 100 ? -16.03160 -3.19249 22.73231 1.000 25.71297 100 HIS B N 1
ATOM 1524 C CA . HIS B 1 100 ? -14.93462 -4.01149 23.24883 1.000 27.63184 100 HIS B CA 1
ATOM 1525 C C . HIS B 1 100 ? -13.75960 -3.15050 23.72445 1.000 32.91210 100 HIS B C 1
ATOM 1526 O O . HIS B 1 100 ? -12.97333 -2.65320 22.91612 1.000 37.31276 100 HIS B O 1
#

Sequence (195 aa):
ATNGMRPIHPGEILRDEFLMEFDISPAALARALKVSAPTVNDIVREQRGISADMAIRLGRYFDTSAQFWMNLQSEYSLATAYAANGKQIEHEIEPLLANGMRPIHPGEILRDEFLMEFDISPAALARALKVSAPTVNDIVREQRGISADMAIRLGRYFDTSAQFWMNLQSEYSLATAYAANGKQIEHEIEPLLAH

Radius of gyration: 18.44 Å; Cα contacts (8 Å, |Δi|>4): 292; chains: 2; bounding box: 50×25×48 Å